Protein AF-A0A7S3UAL9-F1 (afdb_monomer)

Solvent-accessible surface area (backbone atoms only — not comparable to full-atom values): 19555 Å² total; per-residue (Å²): 138,84,82,69,81,64,59,60,59,51,55,51,52,51,52,53,51,51,55,52,51,52,54,50,51,54,52,52,48,53,50,51,52,52,51,48,53,56,51,54,68,68,59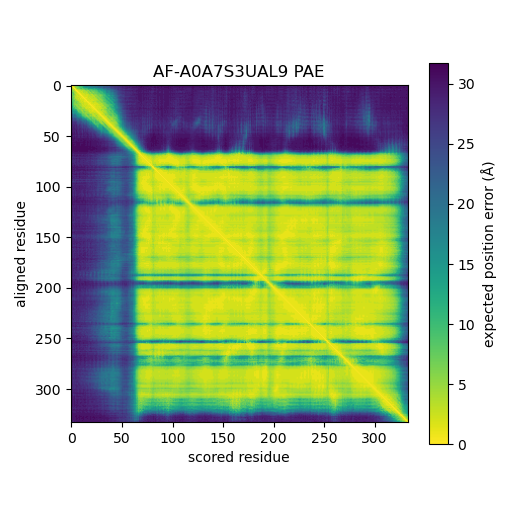,76,79,71,84,80,86,86,78,89,85,92,80,91,74,91,78,90,80,75,98,67,90,71,79,80,74,72,71,59,24,17,36,37,39,40,35,70,66,60,92,46,43,60,61,52,53,52,57,52,41,68,36,89,41,40,61,35,34,41,34,38,35,35,37,80,91,52,80,84,69,87,67,91,74,91,62,87,30,59,74,47,78,45,82,44,96,60,74,46,76,66,57,74,30,66,61,46,90,76,45,91,34,56,37,31,38,38,31,38,66,40,59,43,76,42,73,66,31,54,49,57,54,51,54,55,49,72,79,35,63,80,32,36,39,22,54,44,74,38,36,66,39,81,50,101,88,46,45,33,50,64,43,99,65,61,72,90,53,42,27,44,47,40,45,63,56,33,38,40,33,40,32,65,56,24,52,53,59,68,68,48,61,64,76,58,57,50,43,32,54,74,48,55,98,47,45,53,36,60,49,50,52,42,52,46,31,72,76,34,102,67,43,79,41,44,40,42,58,62,65,67,46,69,77,51,96,74,49,67,75,77,71,39,85,61,41,56,56,48,42,14,51,42,50,44,52,48,18,62,75,70,75,42,82,59,70,53,87,39,66,77,74,44,52,38,56,62,55,51,54,49,54,51,53,54,51,52,53,53,63,72,68,53,81,78,78,73,83,81,131

Nearest PDB structures (foldseek):
  7sck-assembly1_A  TM=8.545E-01  e=6.108E-19  Homo sapiens
  7sch-assembly1_A  TM=8.997E-01  e=6.222E-17  Homo sapiens
  7au2-assembly1_A  TM=8.802E-01  e=7.486E-17  Homo sapiens
  8og1-assembly1_A  TM=8.777E-01  e=1.019E-16  Homo sapiens
  8og4-assembly1_B  TM=8.616E-01  e=2.135E-16  Homo sapiens

InterPro domains:
  IPR004263 Exostosin-like [PTHR48261] (37-316)
  IPR015338 Glycosyl transferase 64 domain [PF09258] (83-303)
  IPR029044 Nucleotide-diphospho-sugar transferases [G3DSA:3.90.550.10] (72-314)
  IPR029044 Nucleotide-diphospho-sugar transferases [SSF53448] (85-300)

Secondary structure (DSSP, 8-state):
----TTHHHHHHHHHHHHHHHHHHHHHHHHHHHHHHHHHHHHHTT----------------------PPPPPEEEEEEES-STTHHHHHHHHHTSTTEEEEEEEE--SSSPPPP--S--SS-EEEEE-SS--GGGGGTTGGG-SSSEEEEEETTEE--HHHHHHHHHHHHH-TT-EEESSEE-EEEETTEEEET-S--TTT-BSEE-TTEEEEEHHHHHHHHTS-HHHHHHHHHT-S--HHHHHHHHHHHHSS--EEEEE-SS-EES-SS-HHHHSTTHHHHHHHHHHHHHHHTTS--PPPB---EEHHHHHHHHHHHHHHHHHTS---PPP-

Sequence (333 aa):
MGWNCREERVQERERFGAIHQERRGLAMESNRTRRLVVVTLFAIQVTFRAGADSNGESSKNGTSGTTWTTPSMSVVLLTIYDNSFARIVRHYAAMPFVTDILVVWNNLDKGPPFVNGSFRVPVTVVLETKNTLNNRYKHANMLQNDLAFLTDDDILLDFRTLQYASRFLATDPLAVVGFFPRQVAYEENGWKYGARGNLKEVFHMTTGRAHLLRARWMNAFTSLPSNLLDFIDKNKPTCEDITLHFLIANTTSSTLIFVKPCSPVVLRRRGMSKRTRHWWVRRSACLNRLSTAFGGMLLRNNTKKYFCADYLEEEHRTKQNRTLESPVLAPGN

pLDDT: mean 80.27, std 21.42, range [26.55, 98.62]

Radius of gyration: 26.28 Å; Cα contacts (8 Å, |Δi|>4): 461; chains: 1; bounding box: 54×61×124 Å

Structure (mmCIF, N/CA/C/O backbone):
data_AF-A0A7S3UAL9-F1
#
_entry.id   AF-A0A7S3UAL9-F1
#
loop_
_atom_site.group_PDB
_atom_site.id
_atom_site.type_symbol
_atom_site.label_atom_id
_atom_site.label_alt_id
_atom_site.label_comp_id
_atom_site.label_asym_id
_atom_site.label_entity_id
_atom_site.label_seq_id
_atom_site.pdbx_PDB_ins_code
_atom_site.Cartn_x
_atom_site.Cartn_y
_atom_site.Cartn_z
_atom_site.occupancy
_atom_site.B_iso_or_equiv
_atom_site.auth_seq_id
_atom_site.auth_comp_id
_atom_site.auth_asym_id
_atom_site.auth_atom_id
_atom_site.pdbx_PDB_model_num
ATOM 1 N N . MET A 1 1 ? 30.039 -1.276 -73.564 1.00 40.69 1 MET A N 1
ATOM 2 C CA . MET A 1 1 ? 28.873 -0.850 -72.759 1.00 40.69 1 MET A CA 1
ATOM 3 C C . MET A 1 1 ? 29.162 -1.201 -71.305 1.00 40.69 1 MET A C 1
ATOM 5 O O . MET A 1 1 ? 28.999 -2.350 -70.922 1.00 40.69 1 MET A O 1
ATOM 9 N N . GLY A 1 2 ? 29.735 -0.266 -70.543 1.00 40.59 2 GLY A N 1
ATOM 10 C CA . GLY A 1 2 ? 30.094 -0.480 -69.137 1.00 40.59 2 GLY A CA 1
ATOM 11 C C . GLY A 1 2 ? 28.937 -0.080 -68.227 1.00 40.59 2 GLY A C 1
ATOM 12 O O . GLY A 1 2 ? 28.486 1.058 -68.288 1.00 40.59 2 GLY A O 1
ATOM 13 N N . TRP A 1 3 ? 28.443 -1.022 -67.428 1.00 41.19 3 TRP A N 1
ATOM 14 C CA . TRP A 1 3 ? 27.354 -0.811 -66.476 1.00 41.19 3 TRP A CA 1
ATOM 15 C C . TRP A 1 3 ? 27.881 -0.112 -65.214 1.00 41.19 3 TRP A C 1
ATOM 17 O O . TRP A 1 3 ? 28.797 -0.605 -64.552 1.00 41.19 3 TRP A O 1
ATOM 27 N N . ASN A 1 4 ? 27.321 1.054 -64.882 1.00 48.69 4 ASN A N 1
ATOM 28 C CA . ASN A 1 4 ? 27.764 1.892 -63.768 1.00 48.69 4 ASN A CA 1
ATOM 29 C C . ASN A 1 4 ? 27.137 1.435 -62.436 1.00 48.69 4 ASN A C 1
ATOM 31 O O . ASN A 1 4 ? 26.163 1.995 -61.945 1.00 48.69 4 ASN A O 1
ATOM 35 N N . CYS A 1 5 ? 27.749 0.425 -61.813 1.00 49.34 5 CYS A N 1
ATOM 36 C CA . CYS A 1 5 ? 27.367 -0.209 -60.536 1.00 49.34 5 CYS A CA 1
ATOM 37 C C . CYS A 1 5 ? 27.400 0.732 -59.294 1.00 49.34 5 CYS A C 1
ATOM 39 O O . CYS A 1 5 ? 27.316 0.295 -58.137 1.00 49.34 5 CYS A O 1
ATOM 41 N N . ARG A 1 6 ? 27.620 2.038 -59.492 1.00 51.66 6 ARG A N 1
ATOM 42 C CA . ARG A 1 6 ? 27.711 3.049 -58.428 1.00 51.66 6 ARG A CA 1
ATOM 43 C C . ARG A 1 6 ? 26.420 3.850 -58.268 1.00 51.66 6 ARG A C 1
ATOM 45 O O . ARG A 1 6 ? 26.102 4.216 -57.143 1.00 51.66 6 ARG A O 1
ATOM 52 N N . GLU A 1 7 ? 25.673 4.069 -59.347 1.00 54.03 7 GLU A N 1
ATOM 53 C CA . GLU A 1 7 ? 24.437 4.864 -59.324 1.00 54.03 7 GLU A CA 1
ATOM 54 C C . GLU A 1 7 ? 23.255 4.074 -58.743 1.00 54.03 7 GLU A C 1
ATOM 56 O O . GLU A 1 7 ? 22.523 4.603 -57.906 1.00 54.03 7 GLU A O 1
ATOM 61 N N . GLU A 1 8 ? 23.148 2.774 -59.044 1.00 53.91 8 GLU A N 1
ATOM 62 C CA . GLU A 1 8 ? 22.108 1.901 -58.469 1.00 53.91 8 GLU A CA 1
ATOM 63 C C . GLU A 1 8 ? 22.210 1.800 -56.938 1.00 53.91 8 GLU A C 1
ATOM 65 O O . GLU A 1 8 ? 21.205 1.894 -56.236 1.00 53.91 8 GLU A O 1
ATOM 70 N N . ARG A 1 9 ? 23.430 1.712 -56.383 1.00 52.06 9 ARG A N 1
ATOM 71 C CA . ARG A 1 9 ? 23.642 1.630 -54.924 1.00 52.06 9 ARG A CA 1
ATOM 72 C C . ARG A 1 9 ? 23.288 2.915 -54.175 1.00 52.06 9 ARG A C 1
ATOM 74 O O . ARG A 1 9 ? 22.987 2.853 -52.982 1.00 52.06 9 ARG A O 1
ATOM 81 N N . VAL A 1 10 ? 23.342 4.070 -54.841 1.00 61.62 10 VAL A N 1
ATOM 82 C CA . VAL A 1 10 ? 22.932 5.352 -54.250 1.00 61.62 10 VAL A CA 1
ATOM 83 C C . VAL A 1 10 ? 21.407 5.450 -54.235 1.00 61.62 10 VAL A C 1
ATOM 85 O O . VAL A 1 10 ? 20.839 5.702 -53.172 1.00 61.62 10 VAL A O 1
ATOM 88 N N . GLN A 1 11 ? 20.743 5.125 -55.351 1.00 58.59 11 GLN A N 1
ATOM 89 C CA . GLN A 1 11 ? 19.277 5.086 -55.419 1.00 58.59 11 GLN A CA 1
ATOM 90 C C . GLN A 1 11 ? 18.668 4.081 -54.434 1.00 58.59 11 GLN A C 1
ATOM 92 O O . GLN A 1 11 ? 17.656 4.369 -53.793 1.00 58.59 11 GLN A O 1
ATOM 97 N N . GLU A 1 12 ? 19.291 2.916 -54.255 1.00 54.50 12 GLU A N 1
ATOM 98 C CA . GLU A 1 12 ? 18.799 1.902 -53.323 1.00 54.50 12 GLU A CA 1
ATOM 99 C C . GLU A 1 12 ? 18.913 2.374 -51.860 1.00 54.50 12 GLU A C 1
ATOM 101 O O . GLU A 1 12 ? 17.969 2.223 -51.081 1.00 54.50 12 GLU A O 1
ATOM 106 N N . ARG A 1 13 ? 20.014 3.050 -51.490 1.00 55.09 13 ARG A N 1
ATOM 107 C CA . ARG A 1 13 ? 20.193 3.644 -50.151 1.00 55.09 13 ARG A CA 1
ATOM 108 C C . ARG A 1 13 ? 19.169 4.732 -49.841 1.00 55.09 13 ARG A C 1
ATOM 110 O O . ARG A 1 13 ? 18.658 4.771 -48.721 1.00 55.09 13 ARG A O 1
ATOM 117 N N . GLU A 1 14 ? 18.863 5.592 -50.806 1.00 60.22 14 GLU A N 1
ATOM 118 C CA . GLU A 1 14 ? 17.848 6.638 -50.644 1.00 60.22 14 GLU A CA 1
ATOM 119 C C . GLU A 1 14 ? 16.446 6.037 -50.497 1.00 60.22 14 GLU A C 1
ATOM 121 O O . GLU A 1 14 ? 15.686 6.442 -49.613 1.00 60.22 14 GLU A O 1
ATOM 126 N N . ARG A 1 15 ? 16.137 4.982 -51.263 1.00 54.69 15 ARG A N 1
ATOM 127 C CA . ARG A 1 15 ? 14.868 4.248 -51.162 1.00 54.69 15 ARG A CA 1
ATOM 128 C C . ARG A 1 15 ? 14.698 3.565 -49.801 1.00 54.69 15 ARG A C 1
ATOM 130 O O . ARG A 1 15 ? 13.631 3.659 -49.196 1.00 54.69 15 ARG A O 1
ATOM 137 N N . PHE A 1 16 ? 15.751 2.936 -49.271 1.00 50.19 16 PHE A N 1
ATOM 138 C CA . PHE A 1 16 ? 15.737 2.354 -47.921 1.00 50.19 16 PHE A CA 1
ATOM 139 C C . PHE A 1 16 ? 15.629 3.420 -46.817 1.00 50.19 16 PHE A C 1
ATOM 141 O O . PHE A 1 16 ? 14.942 3.196 -45.815 1.00 50.19 16 PHE A O 1
ATOM 148 N N . GLY A 1 17 ? 16.255 4.588 -47.001 1.00 56.88 17 GLY A N 1
ATOM 149 C CA . GLY A 1 17 ? 16.126 5.734 -46.096 1.00 56.88 17 GLY A CA 1
ATOM 150 C C . GLY A 1 17 ? 14.691 6.262 -46.013 1.00 56.88 17 GLY A C 1
ATOM 151 O O . GLY A 1 17 ? 14.166 6.440 -44.909 1.00 56.88 17 GLY A O 1
ATOM 152 N N . ALA A 1 18 ? 14.029 6.415 -47.164 1.00 53.75 18 ALA A N 1
ATOM 153 C CA . ALA A 1 18 ? 12.642 6.870 -47.256 1.00 53.75 18 ALA A CA 1
ATOM 154 C C . ALA A 1 18 ? 11.659 5.896 -46.578 1.00 53.75 18 ALA A C 1
ATOM 156 O O . ALA A 1 18 ? 10.845 6.312 -45.753 1.00 53.75 18 ALA A O 1
ATOM 157 N N . ILE A 1 19 ? 11.806 4.584 -46.815 1.00 54.91 19 ILE A N 1
ATOM 158 C CA . ILE A 1 19 ? 10.977 3.544 -46.173 1.00 54.91 19 ILE A CA 1
ATOM 159 C C . ILE A 1 19 ? 11.154 3.557 -44.645 1.00 54.91 19 ILE A C 1
ATOM 161 O O . ILE A 1 19 ? 10.200 3.335 -43.891 1.00 54.91 19 ILE A O 1
ATOM 165 N N . HIS A 1 20 ? 12.367 3.826 -44.148 1.00 51.97 20 HIS A N 1
ATOM 166 C CA . HIS A 1 20 ? 12.610 3.889 -42.708 1.00 51.97 20 HIS A CA 1
ATOM 167 C C . HIS A 1 20 ? 11.980 5.137 -42.062 1.00 51.97 20 HIS A C 1
ATOM 169 O O . HIS A 1 20 ? 11.471 5.045 -40.936 1.00 51.97 20 HIS A O 1
ATOM 175 N N . GLN A 1 21 ? 11.978 6.284 -42.749 1.00 50.69 21 GLN A N 1
ATOM 176 C CA . GLN A 1 21 ? 11.293 7.497 -42.289 1.00 50.69 21 GLN A CA 1
ATOM 177 C C . GLN A 1 21 ? 9.770 7.332 -42.285 1.00 50.69 21 GLN A C 1
ATOM 179 O O . GLN A 1 21 ? 9.135 7.673 -41.287 1.00 50.69 21 GLN A O 1
ATOM 184 N N . GLU A 1 22 ? 9.195 6.725 -43.321 1.00 51.56 22 GLU A N 1
ATOM 185 C CA . GLU A 1 22 ? 7.755 6.463 -43.408 1.00 51.56 22 GLU A CA 1
ATOM 186 C C . GLU A 1 22 ? 7.287 5.501 -42.302 1.00 51.56 22 GLU A C 1
ATOM 188 O O . GLU A 1 22 ? 6.333 5.788 -41.576 1.00 51.56 22 GLU A O 1
ATOM 193 N N . ARG A 1 23 ? 8.040 4.420 -42.041 1.00 44.28 23 ARG A N 1
ATOM 194 C CA . ARG A 1 23 ? 7.773 3.514 -40.907 1.00 44.28 23 ARG A CA 1
ATOM 195 C C . ARG A 1 23 ? 7.886 4.202 -39.544 1.00 44.28 23 ARG A C 1
ATOM 197 O O . ARG A 1 23 ? 7.153 3.841 -38.624 1.00 44.28 23 ARG A O 1
ATOM 204 N N . ARG A 1 24 ? 8.784 5.185 -39.386 1.00 49.72 24 ARG A N 1
ATOM 205 C CA . ARG A 1 24 ? 8.877 5.998 -38.157 1.00 49.72 24 ARG A CA 1
ATOM 206 C C . ARG A 1 24 ? 7.685 6.946 -38.010 1.00 49.72 24 ARG A C 1
ATOM 208 O O . ARG A 1 24 ? 7.190 7.079 -36.893 1.00 49.72 24 ARG A O 1
ATOM 215 N N . GLY A 1 25 ? 7.206 7.540 -39.104 1.00 45.66 25 GLY A N 1
ATOM 216 C CA . GLY A 1 25 ? 5.984 8.351 -39.130 1.00 45.66 25 GLY A CA 1
ATOM 217 C C . GLY A 1 25 ? 4.756 7.542 -38.709 1.00 45.66 25 GLY A C 1
ATOM 218 O O . GLY A 1 25 ? 4.095 7.891 -37.733 1.00 45.66 25 GLY A O 1
ATOM 219 N N . LEU A 1 26 ? 4.544 6.380 -39.336 1.00 42.31 26 LEU A N 1
ATOM 220 C CA . LEU A 1 26 ? 3.437 5.468 -39.021 1.00 42.31 26 LEU A CA 1
ATOM 221 C C . LEU A 1 26 ? 3.494 4.935 -37.576 1.00 42.31 26 LEU A C 1
ATOM 223 O O . LEU A 1 26 ? 2.463 4.795 -36.917 1.00 42.31 26 LEU A O 1
ATOM 227 N N . ALA A 1 27 ? 4.692 4.676 -37.039 1.00 42.25 27 ALA A N 1
ATOM 228 C CA . ALA A 1 27 ? 4.866 4.264 -35.644 1.00 42.25 27 ALA A CA 1
ATOM 229 C C . ALA A 1 27 ? 4.566 5.397 -34.642 1.00 42.25 27 ALA A C 1
ATOM 231 O O . ALA A 1 27 ? 3.983 5.141 -33.583 1.00 42.25 27 ALA A O 1
ATOM 232 N N . MET A 1 28 ? 4.931 6.648 -34.957 1.00 44.91 28 MET A N 1
ATOM 233 C CA . MET A 1 28 ? 4.563 7.810 -34.138 1.00 44.91 28 MET A CA 1
ATOM 234 C C . MET A 1 28 ? 3.056 8.070 -34.171 1.00 44.91 28 MET A C 1
ATOM 236 O O . MET A 1 28 ? 2.468 8.339 -33.124 1.00 44.91 28 MET A O 1
ATOM 240 N N . GLU A 1 29 ? 2.425 7.933 -35.335 1.00 41.88 29 GLU A N 1
ATOM 241 C CA . GLU A 1 29 ? 0.988 8.136 -35.508 1.00 41.88 29 GLU A CA 1
ATOM 242 C C . GLU A 1 29 ? 0.179 7.041 -34.799 1.00 41.88 29 GLU A C 1
ATOM 244 O O . GLU A 1 29 ? -0.693 7.353 -33.993 1.00 41.88 29 GLU A O 1
ATOM 249 N N . SER A 1 30 ? 0.580 5.769 -34.919 1.00 41.28 30 SER A N 1
ATOM 250 C CA . SER A 1 30 ? 0.028 4.658 -34.128 1.00 41.28 30 SER A CA 1
ATOM 251 C C . SER A 1 30 ? 0.166 4.884 -32.614 1.00 41.28 30 SER A C 1
ATOM 253 O O . SER A 1 30 ? -0.747 4.565 -31.849 1.00 41.28 30 SER A O 1
ATOM 255 N N . ASN A 1 31 ? 1.287 5.443 -32.143 1.00 42.47 31 ASN A N 1
ATOM 256 C CA . ASN A 1 31 ? 1.464 5.780 -30.726 1.00 42.47 31 ASN A CA 1
ATOM 257 C C . ASN A 1 31 ? 0.594 6.967 -30.287 1.00 42.47 31 ASN A C 1
ATOM 259 O O . ASN A 1 31 ? 0.121 6.982 -29.149 1.00 42.47 31 ASN A O 1
ATOM 263 N N . ARG A 1 32 ? 0.341 7.938 -31.172 1.00 43.94 32 ARG A N 1
ATOM 264 C CA . ARG A 1 32 ? -0.560 9.071 -30.918 1.00 43.94 32 ARG A CA 1
ATOM 265 C C . ARG A 1 32 ? -2.017 8.611 -30.841 1.00 43.94 32 ARG A C 1
ATOM 267 O O . ARG A 1 32 ? -2.711 8.980 -29.897 1.00 43.94 32 ARG A O 1
ATOM 274 N N . THR A 1 33 ? -2.437 7.719 -31.736 1.00 39.06 33 THR A N 1
ATOM 275 C CA . THR A 1 33 ? -3.775 7.108 -31.732 1.00 39.06 33 THR A CA 1
ATOM 276 C C . THR A 1 33 ? -3.972 6.197 -30.517 1.00 39.06 33 THR A C 1
ATOM 278 O O . THR A 1 33 ? -5.007 6.268 -29.861 1.00 39.06 33 THR A O 1
ATOM 281 N N . ARG A 1 34 ? -2.953 5.419 -30.116 1.00 42.44 34 ARG A N 1
ATOM 282 C CA . ARG A 1 34 ? -2.986 4.629 -28.868 1.00 42.44 34 ARG A CA 1
ATOM 283 C C . ARG A 1 34 ? -3.053 5.501 -27.612 1.00 42.44 34 ARG A C 1
ATOM 285 O O . ARG A 1 34 ? -3.791 5.159 -26.694 1.00 42.44 34 ARG A O 1
ATOM 292 N N . ARG A 1 35 ? -2.330 6.630 -27.568 1.00 41.50 35 ARG A N 1
ATOM 293 C CA . ARG A 1 35 ? -2.447 7.616 -26.477 1.00 41.50 35 ARG A CA 1
ATOM 294 C C . ARG A 1 35 ? -3.854 8.201 -26.395 1.00 41.50 35 ARG A C 1
ATOM 296 O O . ARG A 1 35 ? -4.377 8.314 -25.293 1.00 41.50 35 ARG A O 1
ATOM 303 N N . LEU A 1 36 ? -4.466 8.525 -27.535 1.00 36.62 36 LEU A N 1
ATOM 304 C CA . LEU A 1 36 ? -5.823 9.067 -27.577 1.00 36.62 36 LEU A CA 1
ATOM 305 C C . LEU A 1 36 ? -6.838 8.045 -27.045 1.00 36.62 36 LEU A C 1
ATOM 307 O O . LEU A 1 36 ? -7.573 8.362 -26.122 1.00 36.62 36 LEU A O 1
ATOM 311 N N . VAL A 1 37 ? -6.793 6.794 -27.522 1.00 39.94 37 VAL A N 1
ATOM 312 C CA . VAL A 1 37 ? -7.713 5.720 -27.094 1.00 39.94 37 VAL A CA 1
ATOM 313 C C . VAL A 1 37 ? -7.583 5.393 -25.601 1.00 39.94 37 VAL A C 1
ATOM 315 O O . VAL A 1 37 ? -8.596 5.206 -24.930 1.00 39.94 37 VAL A O 1
ATOM 318 N N . VAL A 1 38 ? -6.363 5.365 -25.048 1.00 40.66 38 VAL A N 1
ATOM 319 C CA . VAL A 1 38 ? -6.158 5.144 -23.603 1.00 40.66 38 VAL A CA 1
ATOM 320 C C . VAL A 1 38 ? -6.705 6.317 -22.783 1.00 40.66 38 VAL A C 1
ATOM 322 O O . VAL A 1 38 ? -7.337 6.090 -21.758 1.00 40.66 38 VAL A O 1
ATOM 325 N N . VAL A 1 39 ? -6.540 7.562 -23.240 1.00 43.69 39 VAL A N 1
ATOM 326 C CA . VAL A 1 39 ? -7.108 8.734 -22.552 1.00 43.69 39 VAL A CA 1
ATOM 327 C C . VAL A 1 39 ? -8.641 8.736 -22.621 1.00 43.69 39 VAL A C 1
ATOM 329 O O . VAL A 1 39 ? -9.289 9.012 -21.613 1.00 43.69 39 VAL A O 1
ATOM 332 N N . THR A 1 40 ? -9.243 8.369 -23.757 1.00 37.84 40 THR A N 1
ATOM 333 C CA . THR A 1 40 ? -10.707 8.339 -23.909 1.00 37.84 40 THR A CA 1
ATOM 334 C C . THR A 1 40 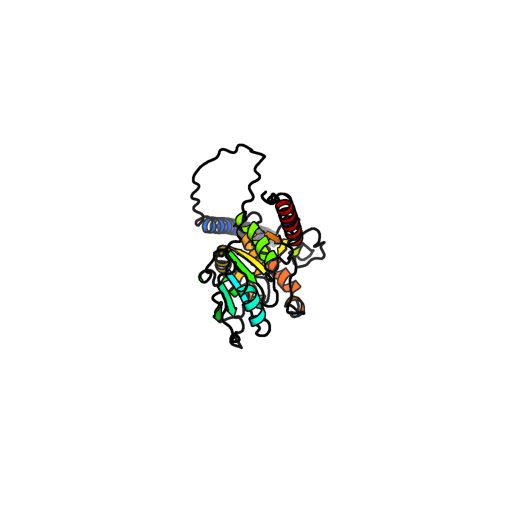? -11.360 7.221 -23.088 1.00 37.84 40 THR A C 1
ATOM 336 O O . THR A 1 40 ? -12.400 7.455 -22.481 1.00 37.84 40 THR A O 1
ATOM 339 N N . LEU A 1 41 ? -10.745 6.034 -22.993 1.00 36.53 41 LEU A N 1
ATOM 340 C CA . LEU A 1 41 ? -11.283 4.932 -22.180 1.00 36.53 41 LEU A CA 1
ATOM 341 C C . LEU A 1 41 ? -11.204 5.205 -20.668 1.00 36.53 41 LEU A C 1
ATOM 343 O O . LEU A 1 41 ? -12.069 4.744 -19.929 1.00 36.53 41 LEU A O 1
ATOM 347 N N . PHE A 1 42 ? -10.229 5.994 -20.203 1.00 40.41 42 PHE A N 1
ATOM 348 C CA . PHE A 1 42 ? -10.153 6.419 -18.798 1.00 40.41 42 PHE A CA 1
ATOM 349 C C . PHE A 1 42 ? -11.078 7.604 -18.464 1.00 40.41 42 PHE A C 1
ATOM 351 O O . PHE A 1 42 ? -11.467 7.762 -17.308 1.00 40.41 42 PHE A O 1
ATOM 358 N N . ALA A 1 43 ? -11.468 8.418 -19.450 1.00 38.31 43 ALA A N 1
ATOM 359 C CA . ALA A 1 43 ? -12.299 9.604 -19.227 1.00 38.31 43 ALA A CA 1
ATOM 360 C C . ALA A 1 43 ? -13.807 9.309 -19.058 1.00 38.31 43 ALA A C 1
ATOM 362 O O . ALA A 1 43 ? -14.534 10.162 -18.554 1.00 38.31 43 ALA A O 1
ATOM 363 N N . ILE A 1 44 ? -14.301 8.121 -19.433 1.00 36.59 44 ILE A N 1
ATOM 364 C CA . ILE A 1 44 ? -15.753 7.842 -19.506 1.00 36.59 44 ILE A CA 1
ATOM 365 C C . ILE A 1 44 ? -16.390 7.407 -18.163 1.00 36.59 44 ILE A C 1
ATOM 367 O O . ILE A 1 44 ? -17.609 7.311 -18.070 1.00 36.59 44 ILE A O 1
ATOM 371 N N . GLN A 1 45 ? -15.634 7.235 -17.070 1.00 35.12 45 GLN A N 1
ATOM 372 C CA . GLN A 1 45 ? -16.202 6.822 -15.766 1.00 35.12 45 GLN A CA 1
ATOM 373 C C . GLN A 1 45 ? -16.208 7.879 -14.652 1.00 35.12 45 GLN A C 1
ATOM 375 O O . GLN A 1 45 ? -16.451 7.544 -13.494 1.00 35.12 45 GLN A O 1
ATOM 380 N N . VAL A 1 46 ? -16.021 9.163 -14.967 1.00 40.62 46 VAL A N 1
ATOM 381 C CA . VAL A 1 46 ? -16.125 10.232 -13.958 1.00 40.62 46 VAL A CA 1
ATOM 382 C C . VAL A 1 46 ? -17.280 11.175 -14.286 1.00 40.62 46 VAL A C 1
ATOM 384 O O . VAL A 1 46 ? -17.092 12.280 -14.785 1.00 40.62 46 VAL A O 1
ATOM 387 N N . THR A 1 47 ? -18.508 10.754 -13.981 1.00 34.62 47 THR A N 1
ATOM 388 C CA . THR A 1 47 ? -19.646 11.678 -13.892 1.00 34.62 47 THR A CA 1
ATOM 389 C C . THR A 1 47 ? -19.592 12.419 -12.557 1.00 34.62 47 THR A C 1
ATOM 391 O O . THR A 1 47 ? -19.938 11.865 -11.513 1.00 34.62 47 THR A O 1
ATOM 394 N N . PHE A 1 48 ? -19.156 13.679 -12.589 1.00 35.94 48 PHE A N 1
ATOM 395 C CA . PHE A 1 48 ? -19.314 14.628 -11.487 1.00 35.94 48 PHE A CA 1
ATOM 396 C C . PHE A 1 48 ? -20.773 15.110 -11.418 1.00 35.94 48 PHE A C 1
ATOM 398 O O . PHE A 1 48 ? -21.271 15.715 -12.363 1.00 35.94 48 PHE A O 1
ATOM 405 N N . ARG A 1 49 ? -21.442 14.918 -10.274 1.00 31.86 49 ARG A N 1
ATOM 406 C CA . ARG A 1 49 ? -22.529 15.812 -9.840 1.00 31.86 49 ARG A CA 1
ATOM 407 C C . ARG A 1 49 ? -21.900 16.878 -8.948 1.00 31.86 49 ARG A C 1
ATOM 409 O O . ARG A 1 49 ? -21.716 16.660 -7.756 1.00 31.86 49 ARG A O 1
ATOM 416 N N . ALA A 1 50 ? -21.519 18.000 -9.551 1.00 31.61 50 ALA A N 1
ATOM 417 C CA . ALA A 1 50 ? -21.230 19.227 -8.822 1.00 31.61 50 ALA A CA 1
ATOM 418 C C . ALA A 1 50 ? -22.563 19.950 -8.589 1.00 31.61 50 ALA A C 1
ATOM 420 O O . ALA A 1 50 ? -23.233 20.336 -9.544 1.00 31.61 50 ALA A O 1
ATOM 421 N N . GLY A 1 51 ? -22.965 20.069 -7.328 1.00 27.84 51 GLY A N 1
ATOM 422 C CA . GLY A 1 51 ? -24.089 20.886 -6.894 1.00 27.84 51 GLY A CA 1
ATOM 423 C C . GLY A 1 51 ? -23.606 21.897 -5.861 1.00 27.84 51 GLY A C 1
ATOM 424 O O . GLY A 1 51 ? -23.155 21.489 -4.798 1.00 27.84 51 GLY A O 1
ATOM 425 N N . ALA A 1 52 ? -23.725 23.170 -6.244 1.00 30.20 52 ALA A N 1
ATOM 426 C CA . ALA A 1 52 ? -23.937 24.366 -5.427 1.00 30.20 52 ALA A CA 1
ATOM 427 C C . ALA A 1 52 ? -22.890 24.767 -4.363 1.00 30.20 52 ALA A C 1
ATOM 429 O O . ALA A 1 52 ? -22.799 24.209 -3.275 1.00 30.20 52 ALA A O 1
ATOM 430 N N . ASP A 1 53 ? -22.170 25.835 -4.720 1.00 27.83 53 ASP A N 1
ATOM 431 C CA . ASP A 1 53 ? -22.267 27.179 -4.120 1.00 27.83 53 ASP A CA 1
ATOM 432 C C . ASP A 1 53 ? -20.954 27.760 -3.590 1.00 27.83 53 ASP A C 1
ATOM 434 O O . ASP A 1 53 ? -20.446 27.465 -2.510 1.00 27.83 53 ASP A O 1
ATOM 438 N N . SER A 1 54 ? -20.419 28.653 -4.420 1.00 33.31 54 SER A N 1
ATOM 439 C CA . SER A 1 54 ? -19.352 29.589 -4.128 1.00 33.31 54 SER A CA 1
ATOM 440 C C . SER A 1 54 ? -19.914 30.804 -3.396 1.00 33.31 54 SER A C 1
ATOM 442 O O . SER A 1 54 ? -20.643 31.587 -3.994 1.00 33.31 54 SER A O 1
ATOM 444 N N . ASN A 1 55 ? -19.503 30.990 -2.145 1.00 28.59 55 ASN A N 1
ATOM 445 C CA . ASN A 1 55 ? -19.277 32.301 -1.538 1.00 28.59 55 ASN A CA 1
ATOM 446 C C . ASN A 1 55 ? -18.209 32.128 -0.454 1.00 28.59 55 ASN A C 1
ATOM 448 O O . ASN A 1 55 ? -18.482 31.750 0.682 1.00 28.59 55 ASN A O 1
ATOM 452 N N . GLY A 1 56 ? -16.953 32.310 -0.865 1.00 28.94 56 GLY A N 1
ATOM 453 C CA . GLY A 1 56 ? -15.796 32.287 0.017 1.00 28.94 56 GLY A CA 1
ATOM 454 C C . GLY A 1 56 ? -15.571 33.666 0.613 1.00 28.94 56 GLY A C 1
ATOM 455 O O . GLY A 1 56 ? -14.919 34.500 -0.007 1.00 28.94 56 GLY A O 1
ATOM 456 N N . GLU A 1 57 ? -16.068 33.872 1.828 1.00 26.55 57 GLU A N 1
ATOM 457 C CA . GLU A 1 57 ? -15.633 34.965 2.688 1.00 26.55 57 GLU A CA 1
ATOM 458 C C . GLU A 1 57 ? -14.742 34.392 3.795 1.00 26.55 57 GLU A C 1
ATOM 460 O O . GLU A 1 57 ? -15.105 33.480 4.541 1.00 26.55 57 GLU A O 1
ATOM 465 N N . SER A 1 58 ? -13.503 34.879 3.821 1.00 37.56 58 SER A N 1
ATOM 466 C CA . SER A 1 58 ? -12.441 34.451 4.724 1.00 37.56 58 SER A CA 1
ATOM 467 C C . SER A 1 58 ? -12.764 34.867 6.162 1.00 37.56 58 SER A C 1
ATOM 469 O O . SER A 1 58 ? -12.364 35.948 6.593 1.00 37.56 58 SER A O 1
ATOM 471 N N . SER A 1 59 ? -13.402 33.990 6.939 1.00 27.95 59 SER A N 1
ATOM 472 C CA . SER A 1 59 ? -13.488 34.154 8.393 1.00 27.95 59 SER A CA 1
ATOM 473 C C . SER A 1 59 ? -12.331 33.439 9.094 1.00 27.95 59 SER A C 1
ATOM 475 O O . SER A 1 59 ? -12.316 32.220 9.276 1.00 27.95 59 SER A O 1
ATOM 477 N N . LYS A 1 60 ? -11.333 34.235 9.490 1.00 41.56 60 LYS A N 1
ATOM 478 C CA . LYS A 1 60 ? -10.411 33.904 10.576 1.00 41.56 60 LYS A CA 1
ATOM 479 C C . LYS A 1 60 ? -11.160 34.099 11.895 1.00 41.56 60 LYS A C 1
ATOM 481 O O . LYS A 1 60 ? -11.422 35.238 12.260 1.00 41.56 60 LYS A O 1
ATOM 486 N N . ASN A 1 61 ? -11.460 32.989 12.566 1.00 38.69 61 ASN A N 1
ATOM 487 C CA . ASN A 1 61 ? -11.715 32.795 14.004 1.00 38.69 61 ASN A CA 1
ATOM 488 C C . ASN A 1 61 ? -12.879 31.824 14.197 1.00 38.69 61 ASN A C 1
ATOM 490 O O . ASN A 1 61 ? -14.032 32.134 13.921 1.00 38.69 61 ASN A O 1
ATOM 494 N N . GLY A 1 62 ? -12.555 30.642 14.710 1.00 29.47 62 GLY A N 1
ATOM 495 C CA . GLY A 1 62 ? -13.529 29.614 15.035 1.00 29.47 62 GLY A CA 1
ATOM 496 C C . GLY A 1 62 ? -12.884 28.531 15.880 1.00 29.47 62 GLY A C 1
ATOM 497 O O . GLY A 1 62 ? -12.517 27.471 15.382 1.00 29.47 62 GLY A O 1
ATOM 498 N N . THR A 1 63 ? -12.735 28.809 17.171 1.00 43.16 63 THR A N 1
ATOM 499 C CA . THR A 1 63 ? -12.677 27.799 18.225 1.00 43.16 63 THR A CA 1
ATOM 500 C C . THR A 1 63 ? -13.934 26.930 18.136 1.00 43.16 63 THR A C 1
ATOM 502 O O . THR A 1 63 ? -14.972 27.233 18.710 1.00 43.16 63 THR A O 1
ATOM 505 N N . SER A 1 64 ? -13.849 25.833 17.388 1.00 37.62 64 SER A N 1
ATOM 506 C CA . SER A 1 64 ? -14.815 24.739 17.433 1.00 37.62 64 SER A CA 1
ATOM 507 C C . SER A 1 64 ? -14.028 23.442 17.486 1.00 37.62 64 SER A C 1
ATOM 509 O O . SER A 1 64 ? -13.474 22.971 16.491 1.00 37.62 64 SER A O 1
ATOM 511 N N . GLY A 1 65 ? -13.921 22.890 18.694 1.00 41.81 65 GLY A N 1
ATOM 512 C CA . GLY A 1 65 ? -13.390 21.557 18.927 1.00 41.81 65 GLY A CA 1
ATOM 513 C C . GLY A 1 65 ? -14.336 20.510 18.352 1.00 41.81 65 GLY A C 1
ATOM 514 O O . GLY A 1 65 ? -15.025 19.830 19.102 1.00 41.81 65 GLY A O 1
ATOM 515 N N . THR A 1 66 ? -14.360 20.364 17.030 1.00 44.88 66 THR A N 1
ATOM 516 C CA . THR A 1 66 ? -14.970 19.208 16.381 1.00 44.88 66 THR A CA 1
ATOM 517 C C . THR A 1 66 ? -14.107 17.994 16.700 1.00 44.88 66 THR A C 1
ATOM 519 O O . THR A 1 66 ? -12.954 17.880 16.282 1.00 44.88 66 THR A O 1
ATOM 522 N N . THR A 1 67 ? -14.634 17.089 17.520 1.00 61.16 67 THR A N 1
ATOM 523 C CA . THR A 1 67 ? -13.987 15.814 17.827 1.00 61.16 67 THR A CA 1
ATOM 524 C C . THR A 1 67 ? -13.930 15.007 16.533 1.00 61.16 67 THR A C 1
ATOM 526 O O . THR A 1 67 ? -14.922 14.412 16.114 1.00 61.16 67 THR A O 1
ATOM 529 N N . TRP A 1 68 ? -12.789 15.042 15.840 1.00 72.00 68 TRP A N 1
ATOM 530 C CA . TRP A 1 68 ? -12.613 14.277 14.612 1.00 72.00 68 TRP A CA 1
ATOM 531 C C . TRP A 1 68 ? -12.848 12.789 14.911 1.00 72.00 68 TRP A C 1
ATOM 533 O O . TRP A 1 68 ? -12.189 12.203 15.772 1.00 72.00 68 TRP A O 1
ATOM 543 N N . THR A 1 69 ? -13.817 12.194 14.216 1.00 86.06 69 THR A N 1
ATOM 544 C CA . THR A 1 69 ? -14.159 10.777 14.366 1.00 86.06 69 THR A CA 1
ATOM 545 C C . THR A 1 69 ? -13.343 9.965 13.376 1.00 86.06 69 THR A C 1
ATOM 547 O O . THR A 1 69 ? -13.286 10.281 12.188 1.00 86.06 69 THR A O 1
ATOM 550 N N . THR A 1 70 ? -12.694 8.912 13.867 1.00 91.56 70 THR A N 1
ATOM 551 C CA . THR A 1 70 ? -11.900 8.028 13.015 1.00 91.56 70 THR A CA 1
ATOM 552 C C . THR A 1 70 ? -12.818 7.230 12.095 1.00 91.56 70 THR A C 1
ATOM 554 O O . THR A 1 70 ? -13.703 6.544 12.607 1.00 91.56 70 THR A O 1
ATOM 557 N N . PRO A 1 71 ? -12.638 7.302 10.764 1.00 94.69 71 PRO A N 1
ATOM 558 C CA . PRO A 1 71 ? -13.448 6.528 9.841 1.00 94.69 71 PRO A CA 1
ATOM 559 C C . PRO A 1 71 ? -13.211 5.032 10.043 1.00 94.69 71 PRO A C 1
ATOM 561 O O . PRO A 1 71 ? -12.081 4.592 10.277 1.00 94.69 71 PRO A O 1
ATOM 564 N N . SER A 1 72 ? -14.287 4.263 9.902 1.00 97.12 72 SER A N 1
ATOM 565 C CA . SER A 1 72 ? -14.226 2.808 9.853 1.00 97.12 72 SER A CA 1
ATOM 566 C C . SER A 1 72 ? -13.380 2.330 8.671 1.00 97.12 72 SER A C 1
ATOM 568 O O . SER A 1 72 ? -13.385 2.950 7.603 1.00 97.12 72 SER A O 1
ATOM 570 N N . MET A 1 73 ? -12.643 1.235 8.854 1.00 97.75 73 MET A N 1
ATOM 571 C CA . MET A 1 73 ? -11.802 0.647 7.813 1.00 97.75 73 MET A CA 1
ATOM 572 C C . MET A 1 73 ? -11.821 -0.880 7.822 1.00 97.75 73 MET A C 1
ATOM 574 O O . MET A 1 73 ? -11.981 -1.520 8.863 1.00 97.75 73 MET A O 1
ATOM 578 N N . SER A 1 74 ? -11.578 -1.443 6.645 1.00 98.62 74 SER A N 1
ATOM 579 C CA . SER A 1 74 ? -11.334 -2.868 6.439 1.00 98.62 74 SER A CA 1
ATOM 580 C C . SER A 1 74 ? -9.830 -3.123 6.378 1.00 98.62 74 SER A C 1
ATOM 582 O O . SER A 1 74 ? -9.085 -2.336 5.789 1.00 98.62 74 SER A O 1
ATOM 584 N N . VAL A 1 75 ? -9.353 -4.217 6.969 1.00 98.56 75 VAL A N 1
ATOM 585 C CA . VAL A 1 75 ? -7.936 -4.605 6.888 1.00 98.56 75 VAL A CA 1
ATOM 586 C C . VAL A 1 75 ? -7.760 -5.715 5.866 1.00 98.56 75 VAL A C 1
ATOM 588 O O . VAL A 1 75 ? -8.437 -6.730 5.938 1.00 98.56 75 VAL A O 1
ATOM 591 N N . VAL A 1 76 ? -6.806 -5.556 4.953 1.00 98.44 76 VAL A N 1
ATOM 592 C CA . VAL A 1 76 ? -6.432 -6.575 3.970 1.00 98.44 76 VAL A CA 1
ATOM 593 C C . VAL A 1 76 ? -5.040 -7.102 4.300 1.00 98.44 76 VAL A C 1
ATOM 595 O O . VAL A 1 76 ? -4.034 -6.404 4.143 1.00 98.44 76 VAL A O 1
ATOM 598 N N . LEU A 1 77 ? -4.981 -8.351 4.752 1.00 96.88 77 LEU A N 1
ATOM 599 C CA . LEU A 1 77 ? -3.750 -9.038 5.127 1.00 96.88 77 LEU A CA 1
ATOM 600 C C . LEU A 1 77 ? -3.365 -10.047 4.046 1.00 96.88 77 LEU A C 1
ATOM 602 O O . LEU A 1 77 ? -3.981 -11.103 3.937 1.00 96.88 77 LEU A O 1
ATOM 606 N N . LEU A 1 78 ? -2.314 -9.753 3.281 1.00 94.94 78 LEU A N 1
ATOM 607 C CA . LEU A 1 78 ? -1.694 -10.741 2.396 1.00 94.94 78 LEU A CA 1
ATOM 608 C C . LEU A 1 78 ? -0.671 -11.549 3.193 1.00 94.94 78 LEU A C 1
ATOM 610 O O . LEU A 1 78 ? 0.264 -10.972 3.750 1.00 94.94 78 LEU A O 1
ATOM 614 N N . THR A 1 79 ? -0.802 -12.873 3.215 1.00 91.75 79 THR A N 1
ATOM 615 C CA . THR A 1 79 ? 0.134 -13.727 3.954 1.00 91.75 79 THR A CA 1
ATOM 616 C C . THR A 1 79 ? 0.450 -15.030 3.231 1.00 91.75 79 THR A C 1
ATOM 618 O O . THR A 1 79 ? -0.367 -15.568 2.484 1.00 91.75 79 THR A O 1
ATOM 621 N N . ILE A 1 80 ? 1.665 -15.534 3.461 1.00 87.50 80 ILE A N 1
ATOM 622 C CA . ILE A 1 80 ? 2.094 -16.885 3.067 1.00 87.50 80 ILE A CA 1
ATOM 623 C C . ILE A 1 80 ? 2.552 -17.724 4.273 1.00 87.50 80 ILE A C 1
ATOM 625 O O . ILE A 1 80 ? 3.020 -18.849 4.089 1.00 87.50 80 ILE A O 1
ATOM 629 N N . TYR A 1 81 ? 2.476 -17.183 5.495 1.00 77.44 81 TYR A N 1
ATOM 630 C CA . TYR A 1 81 ? 3.067 -17.768 6.700 1.00 77.44 81 TYR A CA 1
ATOM 631 C C . TYR A 1 81 ? 2.049 -17.906 7.836 1.00 77.44 81 TYR A C 1
ATOM 633 O O . TYR A 1 81 ? 1.148 -17.094 8.004 1.00 77.44 81 TYR A O 1
ATOM 641 N N . ASP A 1 82 ? 2.257 -18.912 8.679 1.00 69.00 82 ASP A N 1
ATOM 642 C CA . ASP A 1 82 ? 1.417 -19.229 9.837 1.00 69.00 82 ASP A CA 1
ATOM 643 C C . ASP A 1 82 ? 1.825 -18.463 11.112 1.00 69.00 82 ASP A C 1
ATOM 645 O O . ASP A 1 82 ? 0.980 -17.932 11.830 1.00 69.00 82 ASP A O 1
ATOM 649 N N . ASN A 1 83 ? 3.125 -18.344 11.386 1.00 78.56 83 ASN A N 1
ATOM 650 C CA . ASN A 1 83 ? 3.638 -18.022 12.722 1.00 78.56 83 ASN A CA 1
ATOM 651 C C . ASN A 1 83 ? 3.266 -16.628 13.251 1.00 78.56 83 ASN A C 1
ATOM 653 O O . ASN A 1 83 ? 3.175 -16.427 14.460 1.00 78.56 83 ASN A O 1
ATOM 657 N N . SER A 1 84 ? 3.082 -15.640 12.370 1.00 83.38 84 SER A N 1
ATOM 658 C CA . SER A 1 84 ? 2.689 -14.274 12.766 1.00 83.38 84 SER A CA 1
ATOM 659 C C . SER A 1 84 ? 1.196 -14.003 12.578 1.00 83.38 84 SER A C 1
ATOM 661 O O . SER A 1 84 ? 0.700 -12.986 13.061 1.00 83.38 84 SER A O 1
ATOM 663 N N . PHE A 1 85 ? 0.471 -14.923 11.936 1.00 86.44 85 PHE A N 1
ATOM 664 C CA . PHE A 1 85 ? -0.905 -14.725 11.497 1.00 86.44 85 PHE A CA 1
ATOM 665 C C . PHE A 1 85 ? -1.838 -14.352 12.650 1.00 86.44 85 PHE A C 1
ATOM 667 O O . PHE A 1 85 ? -2.424 -13.271 12.663 1.00 86.44 85 PHE A O 1
ATOM 674 N N . ALA A 1 86 ? -1.902 -15.201 13.679 1.00 89.19 86 ALA A N 1
ATOM 675 C CA . ALA A 1 86 ? -2.805 -15.000 14.807 1.00 89.19 86 ALA A CA 1
ATOM 676 C C . ALA A 1 86 ? -2.507 -13.703 15.579 1.00 89.19 86 ALA A C 1
ATOM 678 O O . ALA A 1 86 ? -3.421 -13.041 16.066 1.00 89.19 86 ALA A O 1
ATOM 679 N N . ARG A 1 87 ? -1.228 -13.314 15.680 1.00 91.50 87 ARG A N 1
ATOM 680 C CA . ARG A 1 87 ? -0.820 -12.067 16.343 1.00 91.50 87 ARG A CA 1
ATOM 681 C C . ARG A 1 87 ? -1.284 -10.840 15.560 1.00 91.50 87 ARG A C 1
ATOM 683 O O . ARG A 1 87 ? -1.763 -9.891 16.170 1.00 91.50 87 ARG A O 1
ATOM 690 N N . ILE A 1 88 ? -1.157 -10.867 14.236 1.00 93.25 88 ILE A N 1
ATOM 691 C CA . ILE A 1 88 ? -1.563 -9.761 13.363 1.00 93.25 88 ILE A CA 1
ATOM 692 C C . ILE A 1 88 ? -3.079 -9.603 13.345 1.00 93.25 88 ILE A C 1
ATOM 694 O O . ILE A 1 88 ? -3.576 -8.497 13.551 1.00 93.25 88 ILE A O 1
ATOM 698 N N . VAL A 1 89 ? -3.810 -10.705 13.159 1.00 93.94 89 VAL A N 1
ATOM 699 C CA . VAL A 1 89 ? -5.277 -10.685 13.149 1.00 93.94 89 VAL A CA 1
ATOM 700 C C . VAL A 1 89 ? -5.805 -10.151 14.481 1.00 93.94 89 VAL A C 1
ATOM 702 O O . VAL A 1 89 ? -6.604 -9.222 14.476 1.00 93.94 89 VAL A O 1
ATOM 705 N N . ARG A 1 90 ? -5.305 -10.644 15.626 1.00 94.12 90 ARG A N 1
ATOM 706 C CA . ARG A 1 90 ? -5.712 -10.138 16.953 1.00 94.12 90 ARG A CA 1
ATOM 707 C C . ARG A 1 90 ? -5.405 -8.655 17.142 1.00 94.12 90 ARG A C 1
ATOM 709 O O . ARG A 1 90 ? -6.239 -7.934 17.678 1.00 94.12 90 ARG A O 1
ATOM 716 N N . HIS A 1 91 ? -4.230 -8.205 16.701 1.00 95.62 91 HIS A N 1
ATOM 717 C CA . HIS A 1 91 ? -3.812 -6.807 16.822 1.00 95.62 91 HIS A CA 1
ATOM 718 C C . HIS A 1 91 ? -4.771 -5.859 16.100 1.00 95.62 91 HIS A C 1
ATOM 720 O O . HIS A 1 91 ? -5.223 -4.881 16.691 1.00 95.62 91 HIS A O 1
ATOM 726 N N . TYR A 1 92 ? -5.115 -6.158 14.846 1.00 97.06 92 TYR A N 1
ATOM 727 C CA . TYR A 1 92 ? -6.017 -5.302 14.075 1.00 97.06 92 TYR A CA 1
ATOM 728 C C . TYR A 1 92 ? -7.492 -5.493 14.459 1.00 97.06 92 TYR A C 1
ATOM 730 O O . TYR A 1 92 ? -8.228 -4.512 14.504 1.00 97.06 92 TYR A O 1
ATOM 738 N N . ALA A 1 93 ? -7.917 -6.705 14.832 1.00 95.94 93 ALA A N 1
ATOM 739 C CA . ALA A 1 93 ? -9.294 -6.981 15.257 1.00 95.94 93 ALA A CA 1
ATOM 740 C C . ALA A 1 93 ? -9.681 -6.252 16.555 1.00 95.94 93 ALA A C 1
ATOM 742 O O . ALA A 1 93 ? -10.858 -5.975 16.791 1.00 95.94 93 ALA A O 1
ATOM 743 N N . ALA A 1 94 ? -8.693 -5.940 17.398 1.00 95.69 94 ALA A N 1
ATOM 744 C CA . ALA A 1 94 ? -8.884 -5.194 18.636 1.00 95.69 94 ALA A CA 1
ATOM 745 C C . ALA A 1 94 ? -9.064 -3.678 18.420 1.00 95.69 94 ALA A C 1
ATOM 747 O O . ALA A 1 94 ? -9.447 -2.975 19.355 1.00 95.69 94 ALA A O 1
ATOM 748 N N . MET A 1 95 ? -8.791 -3.147 17.222 1.00 96.62 95 MET A N 1
ATOM 749 C CA . MET A 1 95 ? -8.918 -1.711 16.967 1.00 96.62 95 MET A CA 1
ATOM 750 C C . MET A 1 95 ? -10.389 -1.313 16.784 1.00 96.62 95 MET A C 1
ATOM 752 O O . MET A 1 95 ? -11.077 -1.919 15.963 1.00 96.62 95 MET A O 1
ATOM 756 N N . PRO A 1 96 ? -10.883 -0.266 17.473 1.00 95.50 96 PRO A N 1
ATOM 757 C CA . PRO A 1 96 ? -12.306 0.072 17.490 1.00 95.50 96 PRO A CA 1
ATOM 758 C C . PRO A 1 96 ? -12.856 0.543 16.133 1.00 95.50 96 PRO A C 1
ATOM 760 O O . PRO A 1 96 ? -14.042 0.347 15.874 1.00 95.50 96 PRO A O 1
ATOM 763 N N . PHE A 1 97 ? -12.010 1.095 15.257 1.00 96.00 97 PHE A N 1
ATOM 764 C CA . PHE A 1 97 ? -12.386 1.542 13.907 1.00 96.00 97 PHE A CA 1
ATOM 765 C C . PHE A 1 97 ? -12.173 0.482 12.81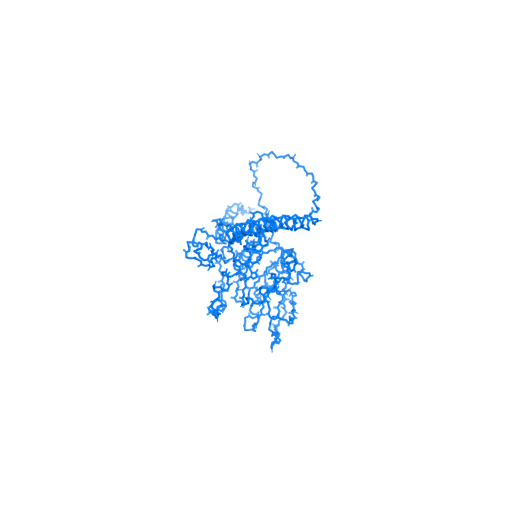3 1.00 96.00 97 PHE A C 1
ATOM 767 O O . PHE A 1 97 ? -12.505 0.725 11.659 1.00 96.00 97 PHE A O 1
ATOM 774 N N . VAL A 1 98 ? -11.602 -0.683 13.127 1.00 98.06 98 VAL A N 1
ATOM 775 C CA . VAL A 1 98 ? -11.550 -1.793 12.164 1.00 98.06 98 VAL A CA 1
ATOM 776 C C . VAL A 1 98 ? -12.880 -2.526 12.245 1.00 98.06 98 VAL A C 1
ATOM 778 O O . VAL A 1 98 ? -13.273 -2.877 13.354 1.00 98.06 98 VAL A O 1
ATOM 781 N N . THR A 1 99 ? -13.580 -2.753 11.132 1.00 97.81 99 THR A N 1
ATOM 782 C CA . THR A 1 99 ? -14.872 -3.476 11.156 1.00 97.81 99 THR A CA 1
ATOM 783 C C . THR A 1 99 ? -14.795 -4.871 10.564 1.00 97.81 99 THR A C 1
ATOM 785 O O . THR A 1 99 ? -15.628 -5.700 10.901 1.00 97.81 99 THR A O 1
ATOM 788 N N . ASP A 1 100 ? -13.793 -5.156 9.735 1.00 97.94 100 ASP A N 1
ATOM 789 C CA . ASP A 1 100 ? -13.552 -6.476 9.162 1.00 97.94 100 ASP A CA 1
ATOM 790 C C . ASP A 1 100 ? -12.078 -6.663 8.795 1.00 97.94 100 ASP A C 1
ATOM 792 O O . ASP A 1 100 ? -11.328 -5.703 8.573 1.00 97.94 100 ASP A O 1
ATOM 796 N N . ILE A 1 101 ? -11.663 -7.927 8.749 1.00 97.81 101 ILE A N 1
ATOM 797 C CA . ILE A 1 101 ? -10.348 -8.334 8.268 1.00 97.81 101 ILE A CA 1
ATOM 798 C C . ILE A 1 101 ? -10.537 -9.340 7.142 1.00 97.81 101 ILE A C 1
ATOM 800 O O . ILE A 1 101 ? -11.078 -10.427 7.343 1.00 97.81 101 ILE A O 1
ATOM 804 N N . LEU A 1 102 ? -10.011 -9.003 5.973 1.00 97.69 102 LEU A N 1
ATOM 805 C CA . LEU A 1 102 ? -9.873 -9.896 4.844 1.00 97.69 102 LEU A CA 1
ATOM 806 C C . LEU A 1 102 ? -8.445 -10.437 4.781 1.00 97.69 102 LEU A C 1
ATOM 808 O O . LEU A 1 102 ? -7.478 -9.710 4.551 1.00 97.69 102 LEU A O 1
ATOM 812 N N . VAL A 1 103 ? -8.310 -11.741 4.950 1.00 96.62 103 VAL A N 1
ATOM 813 C CA . VAL A 1 103 ? -7.050 -12.460 4.810 1.00 96.62 103 VAL A CA 1
ATOM 814 C C . VAL A 1 103 ? -6.967 -13.027 3.403 1.00 96.62 103 VAL A C 1
ATOM 816 O O . VAL A 1 103 ? -7.741 -13.902 3.026 1.00 96.62 103 VAL A O 1
ATOM 819 N N . VAL A 1 104 ? -5.981 -12.565 2.646 1.00 96.94 104 VAL A N 1
ATOM 820 C CA . VAL A 1 104 ? -5.622 -13.112 1.340 1.00 96.94 104 VAL A CA 1
ATOM 821 C C . VAL A 1 104 ? -4.525 -14.151 1.550 1.00 96.94 104 VAL A C 1
ATOM 823 O O . VAL A 1 104 ? -3.358 -13.820 1.790 1.00 96.94 104 VAL A O 1
ATOM 826 N N . TRP A 1 105 ? -4.922 -15.421 1.516 1.00 95.75 105 TRP A N 1
ATOM 827 C CA . TRP A 1 105 ? -4.059 -16.555 1.812 1.00 95.75 105 TRP A CA 1
ATOM 828 C C . TRP A 1 105 ? -3.339 -17.034 0.547 1.00 95.75 105 TRP A C 1
ATOM 830 O O . TRP A 1 105 ? -3.920 -17.698 -0.310 1.00 95.75 105 TRP A O 1
ATOM 840 N N . ASN A 1 106 ? -2.052 -16.699 0.440 1.00 94.94 106 ASN A N 1
ATOM 841 C CA . ASN A 1 106 ? -1.213 -16.975 -0.730 1.00 94.94 106 ASN A CA 1
ATOM 842 C C . ASN A 1 106 ? -0.367 -18.257 -0.603 1.00 94.94 106 ASN A C 1
ATOM 844 O O . ASN A 1 106 ? 0.438 -18.545 -1.495 1.00 94.94 106 ASN A O 1
ATOM 848 N N . ASN A 1 107 ? -0.474 -18.997 0.503 1.00 93.19 107 ASN A N 1
ATOM 849 C CA . ASN A 1 107 ? 0.236 -20.263 0.661 1.00 93.19 107 ASN A CA 1
ATOM 850 C C . ASN A 1 107 ? -0.579 -21.395 0.023 1.00 93.19 107 ASN A C 1
ATOM 852 O O . ASN A 1 107 ? -1.648 -21.737 0.516 1.00 93.19 107 ASN A O 1
ATOM 856 N N . LEU A 1 108 ? -0.067 -21.954 -1.076 1.00 93.88 108 LEU A N 1
ATOM 857 C CA . LEU A 1 108 ? -0.730 -23.039 -1.809 1.00 93.88 108 LEU A CA 1
ATOM 858 C C . LEU A 1 108 ? -0.461 -24.415 -1.187 1.00 93.88 108 LEU A C 1
ATOM 860 O O . LEU A 1 108 ? -1.226 -25.346 -1.406 1.00 93.88 108 LEU A O 1
ATOM 864 N N . ASP A 1 109 ? 0.619 -24.532 -0.414 1.00 92.19 109 ASP A N 1
ATOM 865 C CA . ASP A 1 109 ? 1.099 -25.801 0.136 1.00 92.19 109 ASP A CA 1
ATOM 866 C C . ASP A 1 109 ? 0.478 -26.108 1.507 1.00 92.19 109 ASP A C 1
ATOM 868 O O . ASP A 1 109 ? 0.517 -27.242 1.982 1.00 92.19 109 ASP A O 1
ATOM 872 N N . LYS A 1 110 ? -0.057 -25.086 2.187 1.00 89.69 110 LYS A N 1
ATOM 873 C CA . LYS A 1 110 ? -0.633 -25.189 3.532 1.00 89.69 110 LYS A CA 1
ATOM 874 C C . LYS A 1 110 ? -1.898 -24.357 3.641 1.00 89.69 110 LYS A C 1
ATOM 876 O O . LYS A 1 110 ? -1.914 -23.219 3.186 1.00 89.69 110 LYS A O 1
ATOM 881 N N . GLY A 1 111 ? -2.916 -24.890 4.313 1.00 89.38 111 GLY A N 1
ATOM 882 C CA . GLY A 1 111 ? -4.114 -24.130 4.672 1.00 89.38 111 GLY A CA 1
ATOM 883 C C . GLY A 1 111 ? -3.841 -23.052 5.735 1.00 89.38 111 GLY A C 1
ATOM 884 O O . GLY A 1 111 ? -2.828 -23.129 6.441 1.00 89.38 111 GLY A O 1
ATOM 885 N N . PRO A 1 112 ? -4.734 -22.054 5.864 1.00 88.38 112 PRO A N 1
ATOM 886 C CA . PRO A 1 112 ? -4.645 -21.037 6.905 1.00 88.38 112 PRO A CA 1
ATOM 887 C C . PRO A 1 112 ? -4.700 -21.686 8.291 1.00 88.38 112 PRO A C 1
ATOM 889 O O . PRO A 1 112 ? -5.512 -22.590 8.509 1.00 88.38 112 PRO A O 1
ATOM 892 N N . PRO A 1 113 ? -3.866 -21.251 9.250 1.00 83.75 113 PRO A N 1
ATOM 893 C CA . PRO A 1 113 ? -3.927 -21.787 10.597 1.00 83.75 113 PRO A CA 1
ATOM 894 C C . PRO A 1 113 ? -5.248 -21.378 11.251 1.00 83.75 113 PRO A C 1
ATOM 896 O O . PRO A 1 113 ? -5.722 -20.249 11.093 1.00 83.75 113 PRO A O 1
ATOM 899 N N . PHE A 1 114 ? -5.819 -22.287 12.035 1.00 79.69 114 PHE A N 1
ATOM 900 C CA . PHE A 1 114 ? -6.967 -21.966 12.870 1.00 79.69 114 PHE A CA 1
ATOM 901 C C . PHE A 1 114 ? -6.570 -20.901 13.894 1.00 79.69 114 PHE A C 1
ATOM 903 O O . PHE A 1 114 ? -5.605 -21.079 14.644 1.00 79.69 114 PHE A O 1
ATOM 910 N N . VAL A 1 115 ? -7.313 -19.795 13.952 1.00 74.38 115 VAL A N 1
ATOM 911 C CA . VAL A 1 115 ? -7.122 -18.807 15.014 1.00 74.38 115 VAL A CA 1
ATOM 912 C C . VAL A 1 115 ? -8.219 -18.989 16.036 1.00 74.38 115 VAL A C 1
ATOM 914 O O . VAL A 1 115 ? -9.357 -18.596 15.818 1.00 74.38 115 VAL A O 1
ATOM 917 N N . ASN A 1 116 ? -7.847 -19.588 17.163 1.00 70.38 116 ASN A N 1
ATOM 918 C CA . ASN A 1 116 ? -8.747 -19.727 18.293 1.00 70.38 116 ASN A CA 1
ATOM 919 C C . ASN A 1 116 ? -9.097 -18.344 18.877 1.00 70.38 116 ASN A C 1
ATOM 921 O O . ASN A 1 116 ? -8.194 -17.520 19.107 1.00 70.38 116 ASN A O 1
ATOM 925 N N . GLY A 1 117 ? -10.388 -18.128 19.138 1.00 67.81 117 GLY A N 1
ATOM 926 C CA . GLY A 1 117 ? -10.943 -16.950 19.800 1.00 67.81 117 GLY A CA 1
ATOM 927 C C . GLY A 1 117 ? -12.087 -16.289 19.030 1.00 67.81 117 GLY A C 1
ATOM 928 O O . GLY A 1 117 ? -12.122 -16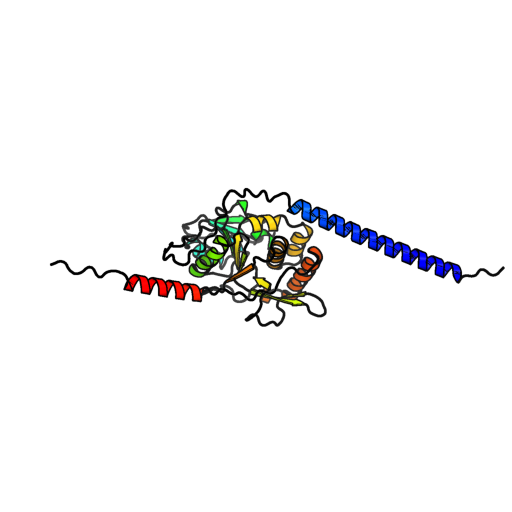.297 17.802 1.00 67.81 117 GLY A O 1
ATOM 929 N N . SER A 1 118 ? -13.002 -15.669 19.773 1.00 78.69 118 SER A N 1
ATOM 930 C CA . SER A 1 118 ? -14.011 -14.773 19.210 1.00 78.69 118 SER A CA 1
ATOM 931 C C . SER A 1 118 ? -13.373 -13.413 18.936 1.00 78.69 118 SER A C 1
ATOM 933 O O . SER A 1 118 ? -12.897 -12.741 19.853 1.00 78.69 118 SER A O 1
ATOM 935 N N . PHE A 1 119 ? -13.340 -13.002 17.672 1.00 88.62 119 PHE A N 1
ATOM 936 C CA . PHE A 1 119 ? -12.932 -11.653 17.295 1.00 88.62 119 PHE A CA 1
ATOM 937 C C . PHE A 1 119 ? -14.113 -10.692 17.408 1.00 88.62 119 PHE A C 1
ATOM 939 O O . PHE A 1 119 ? -15.250 -11.061 17.126 1.00 88.62 119 PHE A O 1
ATOM 946 N N . ARG A 1 120 ? -13.834 -9.431 17.758 1.00 90.62 120 ARG A N 1
ATOM 947 C CA . ARG A 1 120 ? -14.828 -8.342 17.717 1.00 90.62 120 ARG A CA 1
ATOM 948 C C . ARG A 1 120 ? -15.365 -8.100 16.300 1.00 90.62 120 ARG A C 1
ATOM 950 O O . ARG A 1 120 ? -16.445 -7.548 16.137 1.00 90.62 120 ARG A O 1
ATOM 957 N N . VAL A 1 121 ? -14.577 -8.472 15.294 1.00 95.25 121 VAL A N 1
ATOM 958 C CA . VAL A 1 121 ? -14.836 -8.223 13.877 1.00 95.25 121 VAL A CA 1
ATOM 959 C C . VAL A 1 121 ? -14.790 -9.532 13.092 1.00 95.25 121 VAL A C 1
ATOM 961 O O . VAL A 1 121 ? -14.004 -10.413 13.451 1.00 95.25 121 VAL A O 1
ATOM 964 N N . PRO A 1 122 ? -15.576 -9.680 12.013 1.00 95.31 122 PRO A N 1
ATOM 965 C CA . PRO A 1 122 ? -15.437 -10.802 11.097 1.00 95.31 122 PRO A CA 1
ATOM 966 C C . PRO A 1 122 ? -14.023 -10.875 10.509 1.00 95.31 122 PRO A C 1
ATOM 968 O O . PRO A 1 122 ? -13.448 -9.872 10.078 1.00 95.31 122 PRO A O 1
ATOM 971 N N . VAL A 1 123 ? -13.484 -12.093 10.466 1.00 94.56 123 VAL A N 1
ATOM 972 C CA . VAL A 1 123 ? -12.220 -12.420 9.799 1.00 94.56 123 VAL A CA 1
ATOM 973 C C . VAL A 1 123 ? -12.533 -13.393 8.671 1.00 94.56 123 VAL A C 1
ATOM 975 O O . VAL A 1 123 ? -12.832 -14.559 8.917 1.00 94.56 123 VAL A O 1
ATOM 978 N N . THR A 1 124 ? -12.476 -12.908 7.436 1.00 95.00 124 THR A N 1
ATOM 979 C CA . THR A 1 124 ? -12.747 -13.708 6.238 1.00 95.00 124 THR A CA 1
ATOM 980 C C . THR A 1 124 ? -11.434 -14.133 5.611 1.00 95.00 124 THR A C 1
ATOM 982 O O . THR A 1 124 ? -10.560 -13.298 5.392 1.00 95.00 124 THR A O 1
ATOM 985 N N . VAL A 1 125 ? -11.282 -15.418 5.296 1.00 94.75 125 VAL A N 1
ATOM 986 C CA . VAL A 1 125 ? -10.082 -15.939 4.632 1.00 94.75 125 VAL A CA 1
ATOM 987 C C . VAL A 1 125 ? -10.418 -16.351 3.208 1.00 94.75 125 VAL A C 1
ATOM 989 O O . VAL A 1 125 ? -11.312 -17.165 2.992 1.00 94.75 125 VAL A O 1
ATOM 992 N N . VAL A 1 126 ? -9.677 -15.814 2.241 1.00 96.06 126 VAL A N 1
ATOM 993 C CA . VAL A 1 126 ? -9.766 -16.198 0.831 1.00 96.06 126 VAL A CA 1
ATOM 994 C C . VAL A 1 126 ? -8.538 -17.010 0.459 1.00 96.06 126 VAL A C 1
ATOM 996 O O . VAL A 1 126 ? -7.409 -16.531 0.569 1.00 96.06 126 VAL A O 1
ATOM 999 N N . LEU A 1 127 ? -8.776 -18.241 0.011 1.00 95.94 127 LEU A N 1
ATOM 1000 C CA . LEU A 1 127 ? -7.739 -19.129 -0.499 1.00 95.94 127 LEU A CA 1
ATOM 1001 C C . LEU A 1 127 ? -7.450 -18.773 -1.954 1.00 95.94 127 LEU A C 1
ATOM 1003 O O . LEU A 1 127 ? -8.325 -18.876 -2.814 1.00 95.94 127 LEU A O 1
ATOM 1007 N N . GLU A 1 128 ? -6.224 -18.348 -2.234 1.00 97.00 128 GLU A N 1
ATOM 1008 C CA . GLU A 1 128 ? -5.812 -18.060 -3.601 1.00 97.00 128 GLU A CA 1
ATOM 1009 C C . GLU A 1 128 ? -5.305 -19.313 -4.301 1.00 97.00 128 GLU A C 1
ATOM 1011 O O . GLU A 1 128 ? -4.672 -20.177 -3.706 1.00 97.00 128 GLU A O 1
ATOM 1016 N N . THR A 1 129 ? -5.530 -19.381 -5.609 1.00 95.75 129 THR A N 1
ATOM 1017 C CA . THR A 1 129 ? -5.054 -20.490 -6.451 1.00 95.75 129 THR A CA 1
ATOM 1018 C C . THR A 1 129 ? -3.634 -20.269 -6.969 1.00 95.75 129 THR A C 1
ATOM 1020 O O . THR A 1 129 ? -3.053 -21.133 -7.624 1.00 95.75 129 THR A O 1
ATOM 1023 N N . LYS A 1 130 ? -3.054 -19.095 -6.696 1.00 95.06 130 LYS A N 1
ATOM 1024 C CA . LYS A 1 130 ? -1.730 -18.696 -7.168 1.00 95.06 130 LYS A CA 1
ATOM 1025 C C . LYS A 1 130 ? -1.045 -17.782 -6.161 1.00 95.06 130 LYS A C 1
ATOM 1027 O O . LYS A 1 130 ? -1.613 -16.772 -5.767 1.00 95.06 130 LYS A O 1
ATOM 1032 N N . ASN A 1 131 ? 0.211 -18.066 -5.816 1.00 94.75 131 ASN A N 1
ATOM 1033 C CA . ASN A 1 131 ? 1.018 -17.185 -4.969 1.00 94.75 131 ASN A CA 1
ATOM 1034 C C . ASN A 1 131 ? 1.564 -15.992 -5.774 1.00 94.75 131 ASN A C 1
ATOM 1036 O O . ASN A 1 131 ? 2.632 -16.080 -6.391 1.00 94.75 131 ASN A O 1
ATOM 1040 N N . THR A 1 132 ? 0.827 -14.881 -5.761 1.00 95.44 132 THR A N 1
ATOM 1041 C CA . THR A 1 132 ? 1.201 -13.637 -6.442 1.00 95.44 132 THR A CA 1
ATOM 1042 C C . THR A 1 132 ? 0.865 -12.406 -5.603 1.00 95.44 132 THR A C 1
ATOM 1044 O O . THR A 1 132 ? -0.136 -12.377 -4.887 1.00 95.44 132 THR A O 1
ATOM 1047 N N . LEU A 1 133 ? 1.694 -11.359 -5.683 1.00 95.75 133 LEU A N 1
ATOM 1048 C CA . LEU A 1 133 ? 1.460 -10.118 -4.929 1.00 95.75 133 LEU A CA 1
ATOM 1049 C C . LEU A 1 133 ? 0.237 -9.339 -5.438 1.00 95.75 133 LEU A C 1
ATOM 1051 O O . LEU A 1 133 ? -0.311 -8.530 -4.695 1.00 95.75 133 LEU A O 1
ATOM 1055 N N . ASN A 1 134 ? -0.235 -9.624 -6.658 1.00 97.31 134 ASN A N 1
ATOM 1056 C CA . ASN A 1 134 ? -1.450 -9.024 -7.213 1.00 97.31 134 ASN A CA 1
ATOM 1057 C C . ASN A 1 134 ? -2.702 -9.326 -6.369 1.00 97.31 134 ASN A C 1
ATOM 1059 O O . ASN A 1 134 ? -3.612 -8.500 -6.310 1.00 97.31 134 ASN A O 1
ATOM 1063 N N . ASN A 1 135 ? -2.744 -10.474 -5.679 1.00 97.56 135 ASN A N 1
ATOM 1064 C CA . ASN A 1 135 ? -3.935 -10.928 -4.952 1.00 97.56 135 ASN A CA 1
ATOM 1065 C C . ASN A 1 135 ? -4.385 -9.955 -3.855 1.00 97.56 135 ASN A C 1
ATOM 1067 O O . ASN A 1 135 ? -5.569 -9.884 -3.542 1.00 97.56 135 ASN A O 1
ATOM 1071 N N . ARG A 1 136 ? -3.472 -9.140 -3.310 1.00 96.00 136 ARG A N 1
ATOM 1072 C CA . ARG A 1 136 ? -3.804 -8.166 -2.259 1.00 96.00 136 ARG A CA 1
ATOM 1073 C C . ARG A 1 136 ? -4.742 -7.041 -2.710 1.00 96.00 136 ARG A C 1
ATOM 1075 O O . ARG A 1 136 ? -5.243 -6.312 -1.866 1.00 96.00 136 ARG A O 1
ATOM 1082 N N . TYR A 1 137 ? -4.970 -6.903 -4.016 1.00 98.12 137 TYR A N 1
ATOM 1083 C CA . TYR A 1 137 ? -5.881 -5.917 -4.602 1.00 98.12 137 TYR A CA 1
ATOM 1084 C C . TYR A 1 137 ? -7.156 -6.556 -5.185 1.00 98.12 137 TYR A C 1
ATOM 1086 O O . TYR A 1 137 ? -8.038 -5.842 -5.642 1.00 98.12 137 TYR A O 1
ATOM 1094 N N . LYS A 1 138 ? -7.273 -7.891 -5.179 1.00 97.62 138 LYS A N 1
ATOM 1095 C CA . LYS A 1 138 ? -8.286 -8.635 -5.951 1.00 97.62 138 LYS A CA 1
ATOM 1096 C C . LYS A 1 138 ? -9.712 -8.540 -5.401 1.00 97.62 138 LYS A C 1
ATOM 1098 O O . LYS A 1 138 ? -10.660 -8.565 -6.174 1.00 97.62 138 LYS A O 1
ATOM 1103 N N . HIS A 1 139 ? -9.853 -8.411 -4.086 1.00 97.88 139 HIS A N 1
ATOM 1104 C CA . HIS A 1 139 ? -11.111 -8.660 -3.366 1.00 97.88 139 HIS A CA 1
ATOM 1105 C C . HIS A 1 139 ? -11.706 -7.401 -2.733 1.00 97.88 139 HIS A C 1
ATOM 1107 O O . HIS A 1 139 ? -12.206 -7.428 -1.611 1.00 97.88 139 HIS A O 1
ATOM 1113 N N . ALA A 1 140 ? -11.626 -6.268 -3.430 1.00 97.81 140 ALA A N 1
ATOM 1114 C CA . ALA A 1 140 ? -12.148 -4.998 -2.921 1.00 97.81 140 ALA A CA 1
ATOM 1115 C C . ALA A 1 140 ? -13.666 -5.045 -2.653 1.00 97.81 140 ALA A C 1
ATOM 1117 O O . ALA A 1 140 ? -14.161 -4.373 -1.757 1.00 97.81 140 ALA A O 1
ATOM 1118 N N . ASN A 1 141 ? -14.396 -5.871 -3.406 1.00 97.50 141 ASN A N 1
ATOM 1119 C CA . ASN A 1 141 ? -15.836 -6.097 -3.266 1.00 97.50 141 ASN A CA 1
ATOM 1120 C C . ASN A 1 141 ? -16.232 -6.864 -1.992 1.00 97.50 141 ASN A C 1
ATOM 1122 O O . ASN A 1 141 ? -17.417 -6.932 -1.683 1.00 97.50 141 ASN A O 1
ATOM 1126 N N . MET A 1 142 ? -15.273 -7.467 -1.282 1.00 98.00 142 MET A N 1
ATOM 1127 C CA . MET A 1 142 ? -15.520 -8.175 -0.021 1.00 98.00 142 MET A CA 1
ATOM 1128 C C . MET A 1 142 ? -15.348 -7.279 1.213 1.00 98.00 142 MET A C 1
ATOM 1130 O O . MET A 1 142 ? -15.634 -7.721 2.323 1.00 98.00 142 MET A O 1
ATOM 1134 N N . LEU A 1 143 ? -14.855 -6.049 1.036 1.00 98.25 143 LEU A N 1
ATOM 1135 C CA . LEU A 1 143 ? -14.607 -5.117 2.134 1.00 98.25 143 LEU A CA 1
ATOM 1136 C C . LEU A 1 143 ? -15.912 -4.457 2.578 1.00 98.25 143 LEU A C 1
ATOM 1138 O O . LEU A 1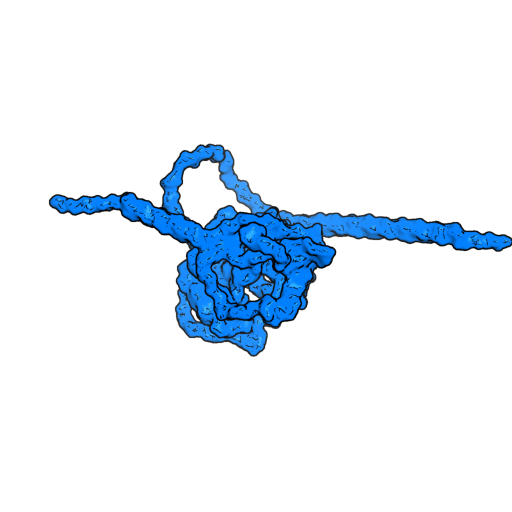 143 ? -16.710 -4.031 1.744 1.00 98.25 143 LEU A O 1
ATOM 1142 N N . GLN A 1 144 ? -16.113 -4.320 3.891 1.00 97.94 144 GLN A N 1
ATOM 1143 C CA . GLN A 1 144 ? -17.280 -3.603 4.421 1.00 97.94 144 GLN A CA 1
ATOM 1144 C C . GLN A 1 144 ? -17.131 -2.081 4.333 1.00 97.94 144 GLN A C 1
ATOM 1146 O O . GLN A 1 144 ? -18.127 -1.364 4.398 1.00 97.94 144 GLN A O 1
ATOM 1151 N N . ASN A 1 145 ? -15.902 -1.577 4.185 1.00 97.56 145 ASN A N 1
ATOM 1152 C CA . ASN A 1 145 ? -15.620 -0.150 4.091 1.00 97.56 145 ASN A CA 1
ATOM 1153 C C . ASN A 1 145 ? -14.877 0.183 2.804 1.00 97.56 145 ASN A C 1
ATOM 1155 O O . ASN A 1 145 ? -14.042 -0.577 2.320 1.00 97.56 145 ASN A O 1
ATOM 1159 N N . ASP A 1 146 ? -15.094 1.405 2.323 1.00 96.81 146 ASP A N 1
ATOM 1160 C CA . ASP A 1 146 ? -14.281 1.971 1.248 1.00 96.81 146 ASP A CA 1
ATOM 1161 C C . ASP A 1 146 ? -12.837 2.250 1.704 1.00 96.81 146 ASP A C 1
ATOM 1163 O O . ASP A 1 146 ? -11.908 2.168 0.908 1.00 96.81 146 ASP A O 1
ATOM 1167 N N . LEU A 1 147 ? -12.605 2.560 2.984 1.00 98.12 147 LEU A N 1
ATOM 1168 C CA . LEU A 1 147 ? -11.254 2.740 3.509 1.00 98.12 147 LEU A CA 1
ATOM 1169 C C . LEU A 1 147 ? -10.609 1.375 3.789 1.00 98.12 147 LEU A C 1
ATOM 1171 O O . LEU A 1 147 ? -11.060 0.639 4.664 1.00 98.12 147 LEU A O 1
ATOM 1175 N N . ALA A 1 148 ? -9.529 1.064 3.077 1.00 98.44 148 ALA A N 1
ATOM 1176 C CA . ALA A 1 148 ? -8.818 -0.202 3.171 1.00 98.44 148 ALA A CA 1
ATOM 1177 C C . ALA A 1 148 ? -7.384 0.000 3.674 1.00 98.44 148 ALA A C 1
ATOM 1179 O O . ALA A 1 148 ? -6.606 0.777 3.109 1.00 98.44 148 ALA A O 1
ATOM 1180 N N . PHE A 1 149 ? -7.017 -0.733 4.724 1.00 98.62 149 PHE A N 1
ATOM 1181 C CA . PHE A 1 149 ? -5.651 -0.830 5.220 1.00 98.62 149 PHE A CA 1
ATOM 1182 C C . PHE A 1 149 ? -5.006 -2.133 4.741 1.00 98.62 149 PHE A C 1
ATOM 1184 O O . PHE A 1 149 ? -5.285 -3.212 5.260 1.00 98.62 149 PHE A O 1
ATOM 1191 N N . LEU A 1 150 ? -4.136 -2.035 3.740 1.00 98.50 150 LEU A N 1
ATOM 1192 C CA . LEU A 1 150 ? -3.398 -3.160 3.173 1.00 98.50 150 LEU A CA 1
ATOM 1193 C C . LEU A 1 150 ? -2.072 -3.309 3.913 1.00 98.50 150 LEU A C 1
ATOM 1195 O O . LEU A 1 150 ? -1.318 -2.342 4.014 1.00 98.50 150 LEU A O 1
ATOM 1199 N N . THR A 1 151 ? -1.754 -4.514 4.384 1.00 96.88 151 THR A N 1
ATOM 1200 C CA . THR A 1 151 ? -0.533 -4.770 5.160 1.00 96.88 151 THR A CA 1
ATOM 1201 C C . THR A 1 151 ? 0.120 -6.111 4.827 1.00 96.88 151 THR A C 1
ATOM 1203 O O . THR A 1 151 ? -0.542 -7.070 4.421 1.00 96.88 151 THR A O 1
ATOM 1206 N N . ASP A 1 152 ? 1.443 -6.168 4.989 1.00 93.25 152 ASP A N 1
ATOM 1207 C CA . ASP A 1 152 ? 2.226 -7.407 5.012 1.00 93.25 152 ASP A CA 1
ATOM 1208 C C . ASP A 1 152 ? 2.022 -8.160 6.340 1.00 93.25 152 ASP A C 1
ATOM 1210 O O . ASP A 1 152 ? 1.620 -7.589 7.359 1.00 93.25 152 ASP A O 1
ATOM 1214 N N . ASP A 1 153 ? 2.389 -9.441 6.338 1.00 91.62 153 ASP A N 1
ATOM 1215 C CA . ASP A 1 153 ? 2.303 -10.367 7.470 1.00 91.62 153 ASP A CA 1
ATOM 1216 C C . ASP A 1 153 ? 3.486 -10.307 8.453 1.00 91.62 153 ASP A C 1
ATOM 1218 O O . ASP A 1 153 ? 3.708 -11.227 9.246 1.00 91.62 153 ASP A O 1
ATOM 1222 N N . ASP A 1 154 ? 4.258 -9.221 8.427 1.00 91.75 154 ASP A N 1
ATOM 1223 C CA . ASP A 1 154 ? 5.375 -9.006 9.346 1.00 91.75 154 ASP A CA 1
ATOM 1224 C C . ASP A 1 154 ? 5.467 -7.589 9.919 1.00 91.75 154 ASP A C 1
ATOM 1226 O O . ASP A 1 154 ? 6.495 -7.234 10.507 1.00 91.75 154 ASP A O 1
ATOM 1230 N N . ILE A 1 155 ? 4.390 -6.804 9.815 1.00 92.81 155 ILE A N 1
ATOM 1231 C CA . ILE A 1 155 ? 4.317 -5.449 10.356 1.00 92.81 155 ILE A CA 1
ATOM 1232 C C . ILE A 1 155 ? 3.035 -5.212 11.163 1.00 92.81 155 ILE A C 1
ATOM 1234 O O . ILE A 1 155 ? 1.927 -5.513 10.725 1.00 92.81 155 ILE A O 1
ATOM 1238 N N . LEU A 1 156 ? 3.198 -4.621 12.347 1.00 96.00 156 LEU A N 1
ATOM 1239 C CA . LEU A 1 156 ? 2.108 -4.077 13.152 1.00 96.00 156 LEU A CA 1
ATOM 1240 C C . LEU A 1 156 ? 2.262 -2.559 13.226 1.00 96.00 156 LEU A C 1
ATOM 1242 O O . LEU A 1 156 ? 3.266 -2.064 13.746 1.00 96.00 156 LEU A O 1
ATOM 1246 N N . LEU A 1 157 ? 1.275 -1.829 12.713 1.00 97.38 157 LEU A N 1
ATOM 1247 C CA . LEU A 1 157 ? 1.131 -0.398 12.971 1.00 97.38 157 LEU A CA 1
ATOM 1248 C C . LEU A 1 157 ? 0.198 -0.196 14.160 1.00 97.38 157 LEU A C 1
ATOM 1250 O O . LEU A 1 157 ? -0.821 -0.874 14.270 1.00 97.38 157 LEU A O 1
ATOM 1254 N N . ASP A 1 158 ? 0.551 0.703 15.070 1.00 94.69 158 ASP A N 1
ATOM 1255 C CA . ASP A 1 158 ? -0.257 0.972 16.255 1.00 94.69 158 ASP A CA 1
ATOM 1256 C C . ASP A 1 158 ? -1.540 1.755 15.922 1.00 94.69 158 ASP A C 1
ATOM 1258 O O . ASP A 1 158 ? -1.632 2.435 14.897 1.00 94.69 158 ASP A O 1
ATOM 1262 N N . PHE A 1 159 ? -2.521 1.671 16.826 1.00 94.62 159 PHE A N 1
ATOM 1263 C CA . PHE A 1 159 ? -3.821 2.341 16.714 1.00 94.62 159 PHE A CA 1
ATOM 1264 C C . PHE A 1 159 ? -3.694 3.827 16.344 1.00 94.62 159 PHE A C 1
ATOM 1266 O O . PHE A 1 159 ? -4.386 4.295 15.442 1.00 94.62 159 PHE A O 1
ATOM 1273 N N . ARG A 1 160 ? -2.777 4.557 16.993 1.00 93.81 160 ARG A N 1
ATOM 1274 C CA . ARG A 1 160 ? -2.627 6.008 16.806 1.00 93.81 160 ARG A CA 1
ATOM 1275 C C . ARG A 1 160 ? -2.041 6.340 15.439 1.00 93.81 160 ARG A C 1
ATOM 1277 O O . ARG A 1 160 ? -2.466 7.306 14.816 1.00 93.81 160 ARG A O 1
ATOM 1284 N N . THR A 1 161 ? -1.130 5.507 14.932 1.00 96.31 161 THR A N 1
ATOM 1285 C CA . THR A 1 161 ? -0.610 5.638 13.563 1.00 96.31 161 THR A CA 1
ATOM 1286 C C . THR A 1 161 ? -1.728 5.559 12.524 1.00 96.31 161 THR A C 1
ATOM 1288 O O . THR A 1 161 ? -1.806 6.425 11.653 1.00 96.31 161 THR A O 1
ATOM 1291 N N . LEU A 1 162 ? -2.591 4.539 12.594 1.00 96.75 162 LEU A N 1
ATOM 1292 C CA . LEU A 1 162 ? -3.681 4.369 11.622 1.00 96.75 162 LEU A CA 1
ATOM 1293 C C . LEU A 1 162 ? -4.767 5.431 11.784 1.00 96.75 162 LEU A C 1
ATOM 1295 O O . LEU A 1 162 ? -5.262 5.963 10.790 1.00 96.75 162 LEU A O 1
ATOM 1299 N N . GLN A 1 163 ? -5.065 5.796 13.030 1.00 94.38 163 GLN A N 1
ATOM 1300 C CA . GLN A 1 163 ? -5.945 6.906 13.348 1.00 94.38 163 GLN A CA 1
ATOM 1301 C C . GLN A 1 163 ? -5.458 8.197 12.675 1.00 94.38 163 GLN A C 1
ATOM 1303 O O . GLN A 1 163 ? -6.169 8.769 11.851 1.00 94.38 163 GLN A O 1
ATOM 1308 N N . TYR A 1 164 ? -4.218 8.611 12.935 1.00 95.06 164 TYR A N 1
ATOM 1309 C CA . TYR A 1 164 ? -3.639 9.808 12.330 1.00 95.06 164 TYR A CA 1
ATOM 1310 C C . TYR A 1 164 ? -3.610 9.737 10.797 1.00 95.06 164 TYR A C 1
ATOM 1312 O O . TYR A 1 164 ? -4.037 10.673 10.124 1.00 95.06 164 TYR A O 1
ATOM 1320 N N . ALA A 1 165 ? -3.174 8.606 10.234 1.00 96.12 165 ALA A N 1
ATOM 1321 C CA . ALA A 1 165 ? -3.105 8.405 8.788 1.00 96.12 165 ALA A CA 1
ATOM 1322 C C . ALA A 1 165 ? -4.467 8.564 8.094 1.00 96.12 165 ALA A C 1
ATOM 1324 O O . ALA A 1 165 ? -4.543 9.118 6.999 1.00 96.12 165 ALA A O 1
ATOM 1325 N N . SER A 1 166 ? -5.552 8.116 8.729 1.00 95.25 166 SER A N 1
ATOM 1326 C CA . SER A 1 166 ? -6.890 8.189 8.135 1.00 95.25 166 SER A CA 1
ATOM 1327 C C . SER A 1 166 ? -7.416 9.620 7.947 1.00 95.25 166 SER A C 1
ATOM 1329 O O . SER A 1 166 ? -8.241 9.845 7.062 1.00 95.25 166 SER A O 1
ATOM 1331 N N . ARG A 1 167 ? -6.887 10.611 8.685 1.00 93.25 167 ARG A N 1
ATOM 1332 C CA . ARG A 1 167 ? -7.241 12.035 8.516 1.00 93.25 167 ARG A CA 1
ATOM 1333 C C . ARG A 1 167 ? -6.945 12.542 7.111 1.00 93.25 167 ARG A C 1
ATOM 1335 O O . ARG A 1 167 ? -7.756 13.256 6.530 1.00 93.25 167 ARG A O 1
ATOM 1342 N N . PHE A 1 168 ? -5.825 12.115 6.536 1.00 93.88 168 PHE A N 1
ATOM 1343 C CA . PHE A 1 168 ? -5.422 12.542 5.199 1.00 93.88 168 PHE A CA 1
ATOM 1344 C C . PHE A 1 168 ? -6.385 12.070 4.107 1.00 93.88 168 PHE A C 1
ATOM 1346 O O . PHE A 1 168 ? -6.581 12.774 3.125 1.00 93.88 168 PHE A O 1
ATOM 1353 N N . LEU A 1 169 ? -7.028 10.916 4.298 1.00 93.31 169 LEU A N 1
ATOM 1354 C CA . LEU A 1 169 ? -8.009 10.359 3.359 1.00 93.31 169 LEU A CA 1
ATOM 1355 C C . LEU A 1 169 ? -9.423 10.910 3.560 1.00 93.31 169 LEU A C 1
ATOM 1357 O O . LEU A 1 169 ? -10.296 10.670 2.720 1.00 93.31 169 LEU A O 1
ATOM 1361 N N . ALA A 1 170 ? -9.660 11.619 4.666 1.00 88.62 170 ALA A N 1
ATOM 1362 C CA . ALA A 1 170 ? -10.854 12.434 4.841 1.00 88.62 170 ALA A CA 1
ATOM 1363 C C . ALA A 1 170 ? -10.753 13.732 4.022 1.00 88.62 170 ALA A C 1
ATOM 1365 O O . ALA A 1 170 ? -11.746 14.152 3.440 1.00 88.62 170 ALA A O 1
ATOM 1366 N N . THR A 1 171 ? -9.558 14.330 3.933 1.00 87.81 171 THR A N 1
ATOM 1367 C CA . THR A 1 171 ? -9.326 15.576 3.179 1.00 87.81 171 THR A CA 1
ATOM 1368 C C . THR A 1 171 ? -8.981 15.349 1.711 1.00 87.81 171 THR A C 1
ATOM 1370 O O . THR A 1 171 ? -9.372 16.139 0.861 1.00 87.81 171 THR A O 1
ATOM 1373 N N . ASP A 1 172 ? -8.257 14.275 1.402 1.00 91.44 172 ASP A N 1
ATOM 1374 C CA . ASP A 1 172 ? -7.899 13.883 0.040 1.00 91.44 172 ASP A CA 1
ATOM 1375 C C . ASP A 1 172 ? -8.261 12.407 -0.175 1.00 91.44 172 ASP A C 1
ATOM 1377 O O . ASP A 1 172 ? -7.444 11.508 0.047 1.00 91.44 172 ASP A O 1
ATOM 1381 N N . PRO A 1 173 ? -9.500 12.115 -0.609 1.00 90.88 173 PRO A N 1
ATOM 1382 C CA . PRO A 1 173 ? -9.929 10.743 -0.838 1.00 90.88 173 PRO A CA 1
ATOM 1383 C C . PRO A 1 173 ? -9.143 10.035 -1.949 1.00 90.88 173 PRO A C 1
ATOM 1385 O O . PRO A 1 173 ? -9.233 8.811 -2.063 1.00 90.88 173 PRO A O 1
ATOM 1388 N N . LEU A 1 174 ? -8.453 10.763 -2.837 1.00 92.06 174 LEU A N 1
ATOM 1389 C CA . LEU A 1 174 ? -7.650 10.187 -3.922 1.00 92.06 174 LEU A CA 1
ATOM 1390 C C . LEU A 1 174 ? -6.226 9.851 -3.469 1.00 92.06 174 LEU A C 1
ATOM 1392 O O . LEU A 1 174 ? -5.499 9.193 -4.217 1.00 92.06 174 LEU A O 1
ATOM 1396 N N . ALA A 1 175 ? -5.838 10.240 -2.255 1.00 92.69 175 ALA A N 1
ATOM 1397 C CA . ALA A 1 175 ? -4.540 9.909 -1.708 1.00 92.69 175 ALA A CA 1
ATOM 1398 C C . ALA A 1 175 ? -4.329 8.418 -1.463 1.00 92.69 175 ALA A C 1
ATOM 1400 O O . ALA A 1 175 ? -5.257 7.616 -1.339 1.00 92.69 175 ALA A O 1
ATOM 1401 N N . VAL A 1 176 ? -3.052 8.066 -1.359 1.00 95.50 176 VAL A N 1
ATOM 1402 C CA . VAL A 1 176 ? -2.603 6.845 -0.703 1.00 95.50 176 VAL A CA 1
ATOM 1403 C C . VAL A 1 176 ? -1.614 7.232 0.374 1.00 95.50 176 VAL A C 1
ATOM 1405 O O . VAL A 1 176 ? -0.589 7.866 0.110 1.00 95.50 176 VAL A O 1
ATOM 1408 N N . VAL A 1 177 ? -1.916 6.824 1.601 1.00 97.62 177 VAL A N 1
ATOM 1409 C CA . VAL A 1 177 ? -1.015 7.012 2.731 1.00 97.62 177 VAL A CA 1
ATOM 1410 C C . VAL A 1 177 ? -0.137 5.777 2.849 1.00 97.62 177 VAL A C 1
ATOM 1412 O O . VAL A 1 177 ? -0.627 4.655 2.956 1.00 97.62 177 VAL A O 1
ATOM 1415 N N . GLY A 1 178 ? 1.177 5.966 2.827 1.00 97.44 178 GLY A N 1
ATOM 1416 C CA . GLY A 1 178 ? 2.137 4.895 3.058 1.00 97.44 178 GLY A CA 1
ATOM 1417 C C . GLY A 1 178 ? 3.116 5.221 4.173 1.00 97.44 178 GLY A C 1
ATOM 1418 O O . GLY A 1 178 ? 3.337 6.377 4.527 1.00 97.44 178 GLY A O 1
ATOM 1419 N N . PHE A 1 179 ? 3.744 4.173 4.701 1.00 97.00 179 PHE A N 1
ATOM 1420 C CA . PHE A 1 179 ? 4.484 4.258 5.967 1.00 97.00 179 PHE A CA 1
ATOM 1421 C C . PHE A 1 179 ? 5.986 3.986 5.840 1.00 97.00 179 PHE A C 1
ATOM 1423 O O . PHE A 1 179 ? 6.758 4.171 6.779 1.00 97.00 179 PHE A O 1
ATOM 1430 N N . PHE A 1 180 ? 6.425 3.532 4.666 1.00 94.75 180 PHE A N 1
ATOM 1431 C CA . PHE A 1 180 ? 7.786 3.051 4.442 1.00 94.75 180 PHE A CA 1
ATOM 1432 C C . PHE A 1 180 ? 8.361 3.664 3.161 1.00 94.75 180 PHE A C 1
ATOM 1434 O O . PHE A 1 180 ? 8.268 3.046 2.099 1.00 94.75 180 PHE A O 1
ATOM 1441 N N . PRO A 1 181 ? 8.948 4.871 3.234 1.00 94.25 181 PRO A N 1
ATOM 1442 C CA . PRO A 1 181 ? 9.319 5.655 2.066 1.00 94.25 181 PRO A CA 1
ATOM 1443 C C . PRO A 1 181 ? 10.548 5.071 1.378 1.00 94.25 181 PRO A C 1
ATOM 1445 O O . PRO A 1 181 ? 11.415 4.451 2.007 1.00 94.25 181 PRO A O 1
ATOM 1448 N N . ARG A 1 182 ? 10.622 5.255 0.064 1.00 93.19 182 ARG A N 1
ATOM 1449 C CA . ARG A 1 182 ? 11.730 4.809 -0.777 1.00 93.19 182 ARG A CA 1
ATOM 1450 C C . ARG A 1 182 ? 12.073 5.858 -1.812 1.00 93.19 182 ARG A C 1
ATOM 1452 O O . ARG A 1 182 ? 11.236 6.659 -2.232 1.00 93.19 182 ARG A O 1
ATOM 1459 N N . GLN A 1 183 ? 13.330 5.809 -2.219 1.00 91.75 183 GLN A N 1
ATOM 1460 C CA . GLN A 1 183 ? 13.875 6.658 -3.255 1.00 91.75 183 GLN A CA 1
ATOM 1461 C C . GLN A 1 183 ? 14.090 5.888 -4.542 1.00 91.75 183 GLN A C 1
ATOM 1463 O O . GLN A 1 183 ? 14.322 4.675 -4.549 1.00 91.75 183 GLN A O 1
ATOM 1468 N N . VAL A 1 184 ? 14.010 6.652 -5.615 1.00 91.88 184 VAL A N 1
ATOM 1469 C CA . VAL A 1 184 ? 14.317 6.255 -6.971 1.00 91.88 184 VAL A CA 1
ATOM 1470 C C . VAL A 1 184 ? 15.279 7.309 -7.503 1.00 91.88 184 VAL A C 1
ATOM 1472 O O . VAL A 1 184 ? 15.130 8.481 -7.172 1.00 91.88 184 VAL A O 1
ATOM 1475 N N . ALA A 1 185 ? 16.273 6.906 -8.282 1.00 91.56 185 ALA A N 1
ATOM 1476 C CA . ALA A 1 185 ? 17.116 7.841 -9.019 1.00 91.56 185 ALA A CA 1
ATOM 1477 C C . ALA A 1 185 ? 17.300 7.346 -10.447 1.00 91.56 185 ALA A C 1
ATOM 1479 O O . ALA A 1 185 ? 17.191 6.147 -10.712 1.00 91.56 185 ALA A O 1
ATOM 1480 N N . TYR A 1 186 ? 17.559 8.270 -11.361 1.00 92.19 186 TYR A N 1
ATOM 1481 C CA . TYR A 1 186 ? 18.043 7.925 -12.686 1.00 92.19 186 TYR A CA 1
ATOM 1482 C C . TYR A 1 186 ? 19.567 7.839 -12.631 1.00 92.19 186 TYR A C 1
ATOM 1484 O O . TYR A 1 186 ? 20.219 8.782 -12.191 1.00 92.19 186 TYR A O 1
ATOM 1492 N N . GLU A 1 187 ? 20.118 6.706 -13.047 1.00 90.44 187 GLU A N 1
ATOM 1493 C CA . GLU A 1 187 ? 21.561 6.492 -13.180 1.00 90.44 187 GLU A CA 1
ATOM 1494 C C . GLU A 1 187 ? 21.876 6.142 -14.646 1.00 90.44 187 GLU A C 1
ATOM 1496 O O . GLU A 1 187 ? 20.962 6.013 -15.463 1.00 90.44 187 GLU A O 1
ATOM 1501 N N . GLU A 1 188 ? 23.154 5.952 -14.990 1.00 86.00 188 GLU A N 1
ATOM 1502 C CA . GLU A 1 188 ? 23.633 5.736 -16.374 1.00 86.00 188 GLU A CA 1
ATOM 1503 C C . GLU A 1 188 ? 22.828 4.685 -17.158 1.00 86.00 188 GLU A C 1
ATOM 1505 O O . GLU A 1 188 ? 22.575 4.838 -18.348 1.00 86.00 188 GLU A O 1
ATOM 1510 N N . ASN A 1 189 ? 22.357 3.642 -16.469 1.00 87.25 189 ASN A N 1
ATOM 1511 C CA . ASN A 1 189 ? 21.624 2.516 -17.050 1.00 87.25 189 ASN A CA 1
ATOM 1512 C C . ASN A 1 189 ? 20.156 2.466 -16.587 1.00 87.25 189 ASN A C 1
ATOM 1514 O O . ASN A 1 189 ? 19.643 1.396 -16.228 1.00 87.25 189 ASN A O 1
ATOM 1518 N N . GLY A 1 190 ? 19.502 3.625 -16.509 1.00 94.38 190 GLY A N 1
ATOM 1519 C CA . GLY A 1 190 ? 18.074 3.762 -16.226 1.00 94.38 190 GLY A CA 1
ATOM 1520 C C . GLY A 1 190 ? 17.720 3.958 -14.751 1.00 94.38 190 GLY A C 1
ATOM 1521 O O . GLY A 1 190 ? 18.571 4.178 -13.889 1.00 94.38 190 GLY A O 1
ATOM 1522 N N . TRP A 1 191 ? 16.426 3.851 -14.450 1.00 95.31 191 TRP A N 1
ATOM 1523 C CA . TRP A 1 191 ? 15.876 4.090 -13.115 1.00 95.31 191 TRP A CA 1
ATOM 1524 C C . TRP A 1 191 ? 16.289 3.003 -12.122 1.00 95.31 191 TRP A C 1
ATOM 1526 O O . TRP A 1 191 ? 16.053 1.813 -12.354 1.00 95.31 191 TRP A O 1
ATOM 1536 N N . LYS A 1 192 ? 16.870 3.408 -10.993 1.00 93.88 192 LYS A N 1
ATOM 1537 C CA . LYS A 1 192 ? 17.311 2.524 -9.913 1.00 93.88 192 LYS A CA 1
ATOM 1538 C C . LYS A 1 192 ? 16.456 2.694 -8.673 1.00 93.88 192 LYS A C 1
ATOM 1540 O O . LYS A 1 192 ? 16.197 3.802 -8.204 1.00 93.88 192 LYS A O 1
ATOM 1545 N N . TYR A 1 193 ? 16.031 1.564 -8.121 1.00 92.44 193 TYR A N 1
ATOM 1546 C CA . TYR A 1 193 ? 15.312 1.513 -6.858 1.00 92.44 193 TYR A CA 1
ATOM 1547 C C . TYR A 1 193 ? 16.290 1.526 -5.680 1.00 92.44 193 TYR A C 1
ATOM 1549 O O . TYR A 1 193 ? 17.209 0.710 -5.630 1.00 92.44 193 TYR A O 1
ATOM 1557 N N . GLY A 1 194 ? 16.031 2.374 -4.684 1.00 81.69 194 GLY A N 1
ATOM 1558 C CA . GLY A 1 194 ? 16.859 2.451 -3.480 1.00 81.69 194 GLY A CA 1
ATOM 1559 C C . GLY A 1 194 ? 18.235 3.065 -3.732 1.00 81.69 194 GLY A C 1
ATOM 1560 O O . GLY A 1 194 ? 19.171 2.737 -3.007 1.00 81.69 194 GLY A O 1
ATOM 1561 N N . ALA A 1 195 ? 18.348 3.925 -4.752 1.00 69.38 195 ALA A N 1
ATOM 1562 C CA . ALA A 1 195 ? 19.540 4.725 -5.003 1.00 69.38 195 ALA A CA 1
ATOM 1563 C C . ALA A 1 195 ? 19.981 5.460 -3.726 1.00 69.38 195 ALA A C 1
ATOM 1565 O O . ALA A 1 195 ? 19.144 5.805 -2.885 1.00 69.38 195 ALA A O 1
ATOM 1566 N N . ARG A 1 196 ? 21.296 5.666 -3.572 1.00 59.31 196 ARG A N 1
ATOM 1567 C CA . ARG A 1 196 ? 21.918 6.329 -2.412 1.00 59.31 196 ARG A CA 1
ATOM 1568 C C . ARG A 1 196 ? 21.523 7.809 -2.369 1.00 59.31 196 ARG A C 1
ATOM 1570 O O . ARG A 1 196 ? 22.299 8.672 -2.750 1.00 59.31 196 ARG A O 1
ATOM 1577 N N . GLY A 1 197 ? 20.306 8.098 -1.930 1.00 57.00 197 GLY A N 1
ATOM 1578 C CA . GLY A 1 197 ? 19.832 9.449 -1.683 1.00 57.00 197 GLY A CA 1
ATOM 1579 C C . GLY A 1 197 ? 19.639 9.710 -0.195 1.00 57.00 197 GLY A C 1
ATOM 1580 O O . GLY A 1 197 ? 19.605 8.802 0.644 1.00 57.00 197 GLY A O 1
ATOM 1581 N N . ASN A 1 198 ? 19.478 10.985 0.147 1.00 64.88 198 ASN A N 1
ATOM 1582 C CA . ASN A 1 198 ? 19.129 11.372 1.500 1.00 64.88 198 ASN A CA 1
ATOM 1583 C C . ASN A 1 198 ? 17.633 11.107 1.732 1.00 64.88 198 ASN A C 1
ATOM 1585 O O . ASN A 1 198 ? 16.799 11.979 1.488 1.00 64.88 198 ASN A O 1
ATOM 1589 N N . LEU A 1 199 ? 17.258 9.901 2.183 1.00 69.00 199 LEU A N 1
ATOM 1590 C CA . LEU A 1 199 ? 15.870 9.589 2.578 1.00 69.00 199 LEU A CA 1
ATOM 1591 C C . LEU A 1 199 ? 15.329 10.569 3.637 1.00 69.00 199 LEU A C 1
ATOM 1593 O O . LEU A 1 199 ? 14.111 10.658 3.817 1.00 69.00 199 LEU A O 1
ATOM 1597 N N . LYS A 1 200 ? 16.200 11.324 4.332 1.00 69.81 200 LYS A N 1
ATOM 1598 C CA . LYS A 1 200 ? 15.787 12.404 5.239 1.00 69.81 200 LYS A CA 1
ATOM 1599 C C . LYS A 1 200 ? 15.188 13.599 4.503 1.00 69.81 200 LYS A C 1
ATOM 1601 O O . LYS A 1 200 ? 14.352 14.269 5.092 1.00 69.81 200 LYS A O 1
ATOM 1606 N N . GLU A 1 201 ? 15.452 13.770 3.211 1.00 78.25 201 GLU A N 1
ATOM 1607 C CA . GLU A 1 201 ? 14.948 14.889 2.403 1.00 78.25 201 GLU A CA 1
ATOM 1608 C C . GLU A 1 201 ? 13.845 14.441 1.445 1.00 78.25 201 GLU A C 1
ATOM 1610 O O . GLU A 1 201 ? 12.694 14.820 1.635 1.00 78.25 201 GLU A O 1
ATOM 1615 N N . VAL A 1 202 ? 14.135 13.529 0.513 1.00 88.69 202 VAL A N 1
ATOM 1616 C CA . VAL A 1 202 ? 13.216 13.206 -0.597 1.00 88.69 202 VAL A CA 1
ATOM 1617 C C . VAL A 1 202 ? 12.742 11.752 -0.558 1.00 88.69 202 VAL A C 1
ATOM 1619 O O . VAL A 1 202 ? 13.497 10.847 -0.210 1.00 88.69 202 VAL A O 1
ATOM 1622 N N . PHE A 1 203 ? 11.508 11.488 -0.969 1.00 92.44 203 PHE A N 1
ATOM 1623 C CA . PHE A 1 203 ? 11.021 10.154 -1.326 1.00 92.44 203 PHE A CA 1
ATOM 1624 C C . PHE A 1 203 ? 10.153 10.225 -2.588 1.00 92.44 203 PHE A C 1
ATOM 1626 O O . PHE A 1 203 ? 9.725 11.300 -2.984 1.00 92.44 203 PHE A O 1
ATOM 1633 N N . HIS A 1 204 ? 9.922 9.082 -3.232 1.00 93.31 204 HIS A N 1
ATOM 1634 C CA . HIS A 1 204 ? 9.171 9.005 -4.499 1.00 93.31 204 HIS A CA 1
ATOM 1635 C C . HIS A 1 204 ? 8.006 8.020 -4.429 1.00 93.31 204 HIS A C 1
ATOM 1637 O O . HIS A 1 204 ? 7.075 8.076 -5.222 1.00 93.31 204 HIS A O 1
ATOM 1643 N N . MET A 1 205 ? 8.094 7.071 -3.497 1.00 93.88 205 MET A N 1
ATOM 1644 C CA . MET A 1 205 ? 7.113 6.017 -3.302 1.00 93.88 205 MET A CA 1
ATOM 1645 C C . MET A 1 205 ? 7.180 5.491 -1.866 1.00 93.88 205 MET A C 1
ATOM 1647 O O . MET A 1 205 ? 8.138 5.759 -1.134 1.00 93.88 205 MET A O 1
ATOM 1651 N N . THR A 1 206 ? 6.210 4.669 -1.486 1.00 95.25 206 THR A N 1
ATOM 1652 C CA . THR A 1 206 ? 6.221 3.888 -0.241 1.00 95.25 206 THR A CA 1
ATOM 1653 C C . THR A 1 206 ? 6.061 2.399 -0.548 1.00 95.25 206 THR A C 1
ATOM 1655 O O . THR A 1 206 ? 5.399 2.032 -1.517 1.00 95.25 206 THR A O 1
ATOM 1658 N N . THR A 1 207 ? 6.682 1.521 0.244 1.00 94.25 207 THR A N 1
ATOM 1659 C CA . THR A 1 207 ? 6.623 0.071 -0.019 1.00 94.25 207 THR A CA 1
ATOM 1660 C C . THR A 1 207 ? 5.274 -0.539 0.335 1.00 94.25 207 THR A C 1
ATOM 1662 O O . THR A 1 207 ? 4.686 -0.124 1.331 1.00 94.25 207 THR A O 1
ATOM 1665 N N . GLY A 1 208 ? 4.910 -1.625 -0.351 1.00 93.12 208 GLY A N 1
ATOM 1666 C CA . GLY A 1 208 ? 3.714 -2.461 -0.131 1.00 93.12 208 GLY A CA 1
ATOM 1667 C C . GLY A 1 208 ? 3.585 -3.117 1.244 1.00 93.12 208 GLY A C 1
ATOM 1668 O O . GLY A 1 208 ? 2.631 -3.841 1.486 1.00 93.12 208 GLY A O 1
ATOM 1669 N N . ARG A 1 209 ? 4.516 -2.844 2.166 1.00 93.75 209 ARG A N 1
ATOM 1670 C CA . ARG A 1 209 ? 4.425 -3.276 3.564 1.00 93.75 209 ARG A CA 1
ATOM 1671 C C . ARG A 1 209 ? 3.160 -2.796 4.248 1.00 93.75 209 ARG A C 1
ATOM 1673 O O . ARG A 1 209 ? 2.605 -3.532 5.050 1.00 93.75 209 ARG A O 1
ATOM 1680 N N . ALA A 1 210 ? 2.781 -1.546 3.997 1.00 97.06 210 ALA A N 1
ATOM 1681 C CA . ALA A 1 210 ? 1.577 -0.970 4.562 1.00 97.06 210 ALA A CA 1
ATOM 1682 C C . ALA A 1 210 ? 1.119 0.225 3.720 1.00 97.06 210 ALA A C 1
ATOM 1684 O O . ALA A 1 210 ? 1.906 1.154 3.486 1.00 97.06 210 ALA A O 1
ATOM 1685 N N . HIS A 1 211 ? -0.153 0.215 3.330 1.00 98.00 211 HIS A N 1
ATOM 1686 C CA . HIS A 1 211 ? -0.838 1.313 2.654 1.00 98.00 211 HIS A CA 1
ATOM 1687 C C . HIS A 1 211 ? -2.246 1.473 3.212 1.00 98.00 211 HIS A C 1
ATOM 1689 O O . HIS A 1 211 ? -2.948 0.492 3.424 1.00 98.00 211 HIS A O 1
ATOM 1695 N N . LEU A 1 212 ? -2.665 2.716 3.411 1.00 98.12 212 LEU A N 1
ATOM 1696 C CA . LEU A 1 212 ? -4.054 3.073 3.659 1.00 98.12 212 LEU A CA 1
ATOM 1697 C C . LEU A 1 212 ? -4.570 3.799 2.412 1.00 98.12 212 LEU A C 1
ATOM 1699 O O . LEU A 1 212 ? -3.953 4.766 1.958 1.00 98.12 212 LEU A O 1
ATOM 1703 N N . LEU A 1 213 ? -5.650 3.293 1.822 1.00 97.69 213 LEU A N 1
ATOM 1704 C CA . LEU A 1 213 ? -6.179 3.759 0.539 1.00 97.69 213 LEU A CA 1
ATOM 1705 C C . LEU A 1 213 ? -7.683 3.497 0.423 1.00 97.69 213 LEU A C 1
ATOM 1707 O O . LEU A 1 213 ? -8.255 2.775 1.233 1.00 97.69 213 LEU A O 1
ATOM 1711 N N . ARG A 1 214 ? -8.329 4.078 -0.591 1.00 97.25 214 ARG A N 1
ATOM 1712 C CA . ARG A 1 214 ? -9.723 3.760 -0.938 1.00 97.25 214 ARG A CA 1
ATOM 1713 C C . ARG A 1 214 ? -9.819 2.497 -1.795 1.00 97.25 214 ARG A C 1
ATOM 1715 O O . ARG A 1 214 ? -8.986 2.310 -2.684 1.00 97.25 214 ARG A O 1
ATOM 1722 N N . ALA A 1 215 ? -10.857 1.688 -1.603 1.00 97.31 215 ALA A N 1
ATOM 1723 C CA . ALA A 1 215 ? -11.085 0.412 -2.285 1.00 97.31 215 ALA A CA 1
ATOM 1724 C C . ALA A 1 215 ? -11.102 0.551 -3.818 1.00 97.31 215 ALA A C 1
ATOM 1726 O O . ALA A 1 215 ? -10.659 -0.343 -4.540 1.00 97.31 215 ALA A O 1
ATOM 1727 N N . ARG A 1 216 ? -11.492 1.721 -4.340 1.00 96.25 216 ARG A N 1
ATOM 1728 C CA . ARG A 1 216 ? -11.368 2.040 -5.774 1.00 96.25 216 ARG A CA 1
ATOM 1729 C C . ARG A 1 216 ? -9.955 1.862 -6.337 1.00 96.25 216 ARG A C 1
ATOM 1731 O O . ARG A 1 216 ? -9.825 1.485 -7.495 1.00 96.25 216 ARG A O 1
ATOM 1738 N N . TRP A 1 217 ? -8.901 2.091 -5.549 1.00 97.56 217 TRP A N 1
ATOM 1739 C CA . TRP A 1 217 ? -7.524 1.886 -6.008 1.00 97.56 217 TRP A CA 1
ATOM 1740 C C . TRP A 1 217 ? -7.184 0.404 -6.151 1.00 97.56 217 TRP A C 1
ATOM 1742 O O . TRP A 1 217 ? -6.404 0.052 -7.030 1.00 97.56 217 TRP A O 1
ATOM 1752 N N . MET A 1 218 ? -7.804 -0.468 -5.353 1.00 98.38 218 MET A N 1
ATOM 1753 C CA . MET A 1 218 ? -7.696 -1.917 -5.529 1.00 98.38 218 MET A CA 1
ATOM 1754 C C . MET A 1 218 ? -8.360 -2.351 -6.846 1.00 98.38 218 MET A C 1
ATO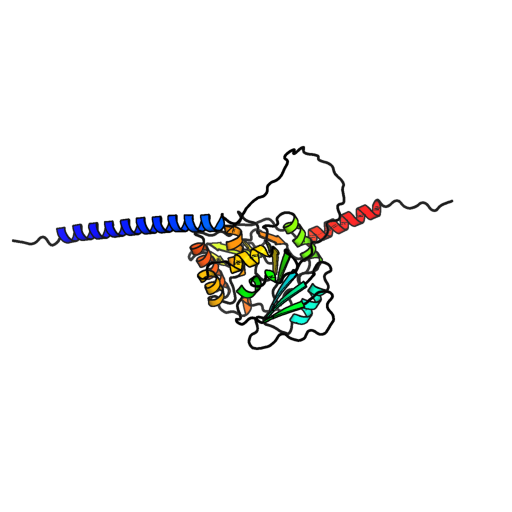M 1756 O O . MET A 1 218 ? -7.728 -3.036 -7.644 1.00 98.38 218 MET A O 1
ATOM 1760 N N . ASN A 1 219 ? -9.572 -1.858 -7.129 1.00 97.94 219 ASN A N 1
ATOM 1761 C CA . ASN A 1 219 ? -10.277 -2.121 -8.394 1.00 97.94 219 ASN A CA 1
ATOM 1762 C C . ASN A 1 219 ? -9.539 -1.564 -9.621 1.00 97.94 219 ASN A C 1
ATOM 1764 O O . ASN A 1 219 ? -9.428 -2.223 -10.654 1.00 97.94 219 ASN A O 1
ATOM 1768 N N . ALA A 1 220 ? -9.004 -0.348 -9.519 1.00 97.75 220 ALA A N 1
ATOM 1769 C CA . ALA A 1 220 ? -8.208 0.246 -10.587 1.00 97.75 220 ALA A CA 1
ATOM 1770 C C . ALA A 1 220 ? -6.921 -0.558 -10.835 1.00 97.75 220 ALA A C 1
ATOM 1772 O O . ALA A 1 220 ? -6.518 -0.741 -11.981 1.00 97.75 220 ALA A O 1
ATOM 1773 N N . PHE A 1 221 ? -6.302 -1.084 -9.773 1.00 98.31 221 PHE A N 1
ATOM 1774 C CA . PHE A 1 221 ? -5.119 -1.931 -9.880 1.00 98.31 221 PHE A CA 1
ATOM 1775 C C . PHE A 1 221 ? -5.417 -3.242 -10.610 1.00 98.31 221 PHE A C 1
ATOM 1777 O O . PHE A 1 221 ? -4.676 -3.624 -11.511 1.00 98.31 221 PHE A O 1
ATOM 1784 N N . THR A 1 222 ? -6.509 -3.924 -10.264 1.00 97.75 222 THR A N 1
ATOM 1785 C CA . THR A 1 222 ? -6.901 -5.184 -10.917 1.00 97.75 222 THR A CA 1
ATOM 1786 C C . THR A 1 222 ? -7.367 -4.990 -12.358 1.00 97.75 222 THR A C 1
ATOM 1788 O O . THR A 1 222 ? -7.317 -5.936 -13.139 1.00 97.75 222 THR A O 1
ATOM 1791 N N . SER A 1 223 ? -7.750 -3.765 -12.723 1.00 97.75 223 SER A N 1
ATOM 1792 C CA . SER A 1 223 ? -8.137 -3.373 -14.085 1.00 97.75 223 SER A CA 1
ATOM 1793 C C . SER A 1 223 ? -6.952 -2.956 -14.968 1.00 97.75 223 SER A C 1
ATOM 1795 O O . SER A 1 223 ? -7.148 -2.572 -16.122 1.00 97.75 223 SER A O 1
ATOM 1797 N N . LEU A 1 224 ? -5.714 -3.006 -14.458 1.00 97.62 224 LEU A N 1
ATOM 1798 C CA . LEU A 1 224 ? -4.526 -2.735 -15.267 1.00 97.62 224 LEU A CA 1
ATOM 1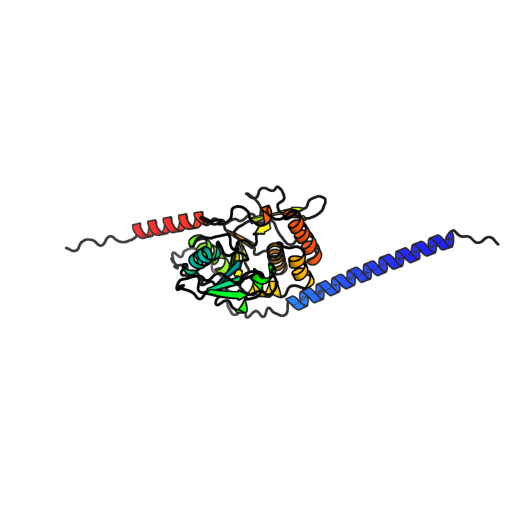799 C C . LEU A 1 224 ? -4.391 -3.741 -16.425 1.00 97.62 224 LEU A C 1
ATOM 1801 O O . LEU A 1 224 ? -4.763 -4.907 -16.278 1.00 97.62 224 LEU A O 1
ATOM 1805 N N . PRO A 1 225 ? -3.781 -3.336 -17.557 1.00 97.38 225 PRO A N 1
ATOM 1806 C CA . PRO A 1 225 ? -3.488 -4.241 -18.662 1.00 97.38 225 PRO A CA 1
ATOM 1807 C C . PRO A 1 225 ? -2.802 -5.534 -18.202 1.00 97.38 225 PRO A C 1
ATOM 1809 O O . PRO A 1 225 ? -1.848 -5.504 -17.416 1.00 97.38 225 PRO A O 1
ATOM 1812 N N . SER A 1 226 ? -3.253 -6.673 -18.733 1.00 96.88 226 SER A N 1
ATOM 1813 C CA . SER A 1 226 ? -2.788 -8.007 -18.324 1.00 96.88 226 SER A CA 1
ATOM 1814 C C . SER A 1 226 ? -1.268 -8.159 -18.402 1.00 96.88 226 SER A C 1
ATOM 1816 O O . SER A 1 226 ? -0.656 -8.748 -17.518 1.00 96.88 226 SER A O 1
ATOM 1818 N N . ASN A 1 227 ? -0.619 -7.536 -19.387 1.00 97.00 227 ASN A N 1
ATOM 1819 C CA . ASN A 1 227 ? 0.836 -7.559 -19.538 1.00 97.00 227 ASN A CA 1
ATOM 1820 C C . ASN A 1 227 ? 1.608 -6.860 -18.394 1.00 97.00 227 ASN A C 1
ATOM 1822 O O . ASN A 1 227 ? 2.811 -7.110 -18.240 1.00 97.00 227 ASN A O 1
ATOM 1826 N N . LEU A 1 228 ? 0.976 -5.964 -17.627 1.00 97.06 228 LEU A N 1
ATOM 1827 C CA . LEU A 1 228 ? 1.549 -5.353 -16.424 1.00 97.06 228 LEU A CA 1
ATOM 1828 C C . LEU A 1 228 ? 1.355 -6.265 -15.211 1.00 97.06 228 LEU A C 1
ATOM 1830 O O . LEU A 1 228 ? 2.324 -6.532 -14.498 1.00 97.06 228 LEU A O 1
ATOM 1834 N N . LEU A 1 229 ? 0.148 -6.809 -15.034 1.00 97.38 229 LEU A N 1
ATOM 1835 C CA . LEU A 1 229 ? -0.165 -7.763 -13.964 1.00 97.38 229 LEU A CA 1
ATOM 1836 C C . LEU A 1 229 ? 0.684 -9.040 -14.073 1.00 97.38 229 LEU A C 1
ATOM 1838 O O . LEU A 1 229 ? 1.279 -9.485 -13.087 1.00 97.38 229 LEU A O 1
ATOM 1842 N N . ASP A 1 230 ? 0.838 -9.569 -15.288 1.00 97.12 230 ASP A N 1
ATOM 1843 C CA . ASP A 1 230 ? 1.704 -10.708 -15.600 1.00 97.12 230 ASP A CA 1
ATOM 1844 C C . ASP A 1 230 ? 3.170 -10.419 -15.300 1.00 97.12 230 ASP A C 1
ATOM 1846 O O . ASP A 1 230 ? 3.928 -11.315 -14.924 1.00 97.12 230 ASP A O 1
ATOM 1850 N N . PHE A 1 231 ? 3.608 -9.174 -15.489 1.00 97.31 231 PHE A N 1
ATOM 1851 C CA . PHE A 1 231 ? 4.988 -8.817 -15.209 1.00 97.31 231 PHE A CA 1
ATOM 1852 C C . PHE A 1 231 ? 5.278 -8.801 -13.713 1.00 97.31 231 PHE A C 1
ATOM 1854 O O . PHE A 1 231 ? 6.346 -9.260 -13.320 1.00 97.31 231 PHE A O 1
ATOM 1861 N N . ILE A 1 232 ? 4.348 -8.330 -12.878 1.00 96.62 232 ILE A N 1
ATOM 1862 C CA . ILE A 1 232 ? 4.482 -8.407 -11.414 1.00 96.62 232 ILE A CA 1
ATOM 1863 C C . ILE A 1 232 ? 4.640 -9.867 -10.984 1.00 96.62 232 ILE A C 1
ATOM 1865 O O . ILE A 1 232 ? 5.521 -10.203 -10.191 1.00 96.62 232 ILE A O 1
ATOM 1869 N N . ASP A 1 233 ? 3.832 -10.749 -11.565 1.00 94.12 233 ASP A N 1
ATOM 1870 C CA . ASP A 1 233 ? 3.870 -12.170 -11.256 1.00 94.12 233 ASP A CA 1
ATOM 1871 C C . ASP A 1 233 ? 5.171 -12.858 -11.712 1.00 94.12 233 ASP A C 1
ATOM 1873 O O . ASP A 1 233 ? 5.800 -13.600 -10.954 1.00 94.12 233 ASP A O 1
ATOM 1877 N N . LYS A 1 234 ? 5.636 -12.562 -12.931 1.00 94.00 234 LYS A N 1
ATOM 1878 C CA . LYS A 1 234 ? 6.901 -13.092 -13.470 1.00 94.00 234 LYS A CA 1
ATOM 1879 C C . LYS A 1 234 ? 8.119 -12.512 -12.743 1.00 94.00 234 LYS A C 1
ATOM 1881 O O . LYS A 1 234 ? 9.076 -13.229 -12.448 1.00 94.00 234 LYS A O 1
ATOM 1886 N N . ASN A 1 235 ? 8.077 -11.228 -12.390 1.00 91.94 235 ASN A N 1
ATOM 1887 C CA . ASN A 1 235 ? 9.146 -10.509 -11.697 1.00 91.94 235 ASN A CA 1
ATOM 1888 C C . ASN A 1 235 ? 9.005 -10.565 -10.161 1.00 91.94 235 ASN A C 1
ATOM 1890 O O . ASN A 1 235 ? 9.456 -9.673 -9.442 1.00 91.94 235 ASN A O 1
ATOM 1894 N N . LYS A 1 236 ? 8.406 -11.638 -9.635 1.00 86.44 236 LYS A N 1
ATOM 1895 C CA . LYS A 1 236 ? 8.154 -11.830 -8.203 1.00 86.44 236 LYS A CA 1
ATOM 1896 C C . LYS A 1 236 ? 9.428 -11.946 -7.346 1.00 86.44 236 LYS A C 1
ATOM 1898 O O . LYS A 1 236 ? 10.491 -12.303 -7.860 1.00 86.44 236 LYS A O 1
ATOM 1903 N N . PRO A 1 237 ? 9.344 -11.708 -6.025 1.00 84.75 237 PRO A N 1
ATOM 1904 C CA . PRO A 1 237 ? 8.198 -11.176 -5.293 1.00 84.75 237 PRO A CA 1
ATOM 1905 C C . PRO A 1 237 ? 8.359 -9.665 -5.076 1.00 84.75 237 PRO A C 1
ATOM 1907 O O . PRO A 1 237 ? 8.927 -9.220 -4.074 1.00 84.75 237 PRO A O 1
ATOM 1910 N N . THR A 1 238 ? 7.923 -8.862 -6.049 1.00 91.62 238 THR A N 1
ATOM 1911 C CA . THR A 1 238 ? 7.980 -7.401 -5.957 1.00 91.62 238 THR A CA 1
ATOM 1912 C C . THR A 1 238 ? 7.086 -6.723 -7.007 1.00 91.62 238 THR A C 1
ATOM 1914 O O . THR A 1 238 ? 6.634 -7.380 -7.937 1.00 91.62 238 THR A O 1
ATOM 1917 N N . CYS A 1 239 ? 6.962 -5.394 -6.909 1.00 95.31 239 CYS A N 1
ATOM 1918 C CA . CYS A 1 239 ? 6.548 -4.432 -7.940 1.00 95.31 239 CYS A CA 1
ATOM 1919 C C . CYS A 1 239 ? 5.083 -4.066 -7.994 1.00 95.31 239 CYS A C 1
ATOM 1921 O O . CYS A 1 239 ? 4.747 -3.099 -8.673 1.00 95.31 239 CYS A O 1
ATOM 1923 N N . GLU A 1 240 ? 4.241 -4.767 -7.258 1.00 96.88 240 GLU A N 1
ATOM 1924 C CA . GLU A 1 240 ? 2.853 -4.393 -7.059 1.00 96.88 240 GLU A CA 1
ATOM 1925 C C . GLU A 1 240 ? 2.750 -2.985 -6.456 1.00 96.88 240 GLU A C 1
ATOM 1927 O O . GLU A 1 240 ? 2.012 -2.142 -6.946 1.00 96.88 240 GLU A O 1
ATOM 1932 N N . ASP A 1 241 ? 3.603 -2.666 -5.485 1.00 96.44 241 ASP A N 1
ATOM 1933 C CA . ASP A 1 241 ? 3.618 -1.361 -4.834 1.00 96.44 241 ASP A CA 1
ATOM 1934 C C . ASP A 1 241 ? 4.144 -0.241 -5.744 1.00 96.44 241 ASP A C 1
ATOM 1936 O O . ASP A 1 241 ? 3.582 0.848 -5.771 1.00 96.44 241 ASP A O 1
ATOM 1940 N N . ILE A 1 242 ? 5.191 -0.501 -6.534 1.00 97.25 242 ILE A N 1
ATOM 1941 C CA . ILE A 1 242 ? 5.675 0.438 -7.563 1.00 97.25 242 ILE A CA 1
ATOM 1942 C C . ILE A 1 242 ? 4.565 0.698 -8.586 1.00 97.25 242 ILE A C 1
ATOM 1944 O O . ILE A 1 242 ? 4.317 1.844 -8.950 1.00 97.25 242 ILE A O 1
ATOM 1948 N N . THR A 1 243 ? 3.889 -0.365 -9.024 1.00 97.50 243 THR A N 1
ATOM 1949 C CA . THR A 1 243 ? 2.810 -0.287 -10.013 1.00 97.50 243 THR A CA 1
ATOM 1950 C C . THR A 1 243 ? 1.626 0.508 -9.473 1.00 97.50 243 THR A C 1
ATOM 1952 O O . THR A 1 243 ? 1.097 1.345 -10.196 1.00 97.50 243 THR A O 1
ATOM 1955 N N . LEU A 1 244 ? 1.269 0.330 -8.195 1.00 97.38 244 LEU A N 1
ATOM 1956 C CA . LEU A 1 244 ? 0.240 1.124 -7.525 1.00 97.38 244 LEU A CA 1
ATOM 1957 C C . LEU A 1 244 ? 0.569 2.623 -7.586 1.00 97.38 244 LEU A C 1
ATOM 1959 O O . LEU A 1 244 ? -0.277 3.415 -7.989 1.00 97.38 244 LEU A O 1
ATOM 1963 N N . HIS A 1 245 ? 1.801 3.022 -7.252 1.00 96.44 245 HIS A N 1
ATOM 1964 C CA . HIS A 1 245 ? 2.189 4.440 -7.308 1.00 96.44 245 HIS A CA 1
ATOM 1965 C C . HIS A 1 245 ? 2.225 4.994 -8.736 1.00 96.44 245 HIS A C 1
ATOM 1967 O O . HIS A 1 245 ? 1.856 6.147 -8.935 1.00 96.44 245 HIS A O 1
ATOM 1973 N N . PHE A 1 246 ? 2.617 4.196 -9.737 1.00 96.69 246 PHE A N 1
ATOM 1974 C CA . PHE A 1 246 ? 2.522 4.601 -11.147 1.00 96.69 246 PHE A CA 1
ATOM 1975 C C . PHE A 1 246 ? 1.071 4.785 -11.596 1.00 96.69 246 PHE A C 1
ATOM 1977 O O . PHE A 1 246 ? 0.766 5.782 -12.242 1.00 96.69 246 PHE A O 1
ATOM 1984 N N . LEU A 1 247 ? 0.180 3.862 -11.225 1.00 96.19 247 LEU A N 1
ATOM 1985 C CA . LEU A 1 247 ? -1.253 3.970 -11.492 1.00 96.19 247 LEU A CA 1
ATOM 1986 C C . LEU A 1 247 ? -1.818 5.266 -10.898 1.00 96.19 247 LEU A C 1
ATOM 1988 O O . LEU A 1 247 ? -2.457 6.039 -11.603 1.00 96.19 247 LEU A O 1
ATOM 1992 N N . ILE A 1 248 ? -1.531 5.538 -9.626 1.00 94.31 248 ILE A N 1
ATOM 1993 C CA . ILE A 1 248 ? -2.021 6.740 -8.943 1.00 94.31 248 ILE A CA 1
ATOM 1994 C C . ILE A 1 248 ? -1.456 8.006 -9.584 1.00 94.31 248 ILE A C 1
ATOM 1996 O O . ILE A 1 248 ? -2.215 8.933 -9.843 1.00 94.31 248 ILE A O 1
ATOM 2000 N N . ALA A 1 249 ? -0.154 8.051 -9.873 1.00 94.00 249 ALA A N 1
ATOM 2001 C CA . ALA A 1 249 ? 0.491 9.211 -10.491 1.00 94.00 249 ALA A CA 1
ATOM 2002 C C . ALA A 1 249 ? 0.070 9.436 -11.955 1.00 94.00 249 ALA A C 1
ATOM 2004 O O . ALA A 1 249 ? 0.220 10.533 -12.483 1.00 94.00 249 ALA A O 1
ATOM 2005 N N . ASN A 1 250 ? -0.435 8.403 -12.631 1.00 93.38 250 ASN A N 1
ATOM 2006 C CA . ASN A 1 250 ? -1.012 8.536 -13.965 1.00 93.38 250 ASN A CA 1
ATOM 2007 C C . ASN A 1 250 ? -2.438 9.094 -13.912 1.00 93.38 250 ASN A C 1
ATOM 2009 O O . ASN A 1 250 ? -2.839 9.862 -14.780 1.00 93.38 250 ASN A O 1
ATOM 2013 N N . THR A 1 251 ? -3.202 8.697 -12.896 1.00 90.62 251 THR A N 1
ATOM 2014 C CA . THR A 1 251 ? -4.594 9.127 -12.707 1.00 90.62 251 THR A CA 1
ATOM 2015 C C . THR A 1 251 ? -4.696 10.478 -11.993 1.00 90.62 251 THR A C 1
ATOM 2017 O O . THR A 1 251 ? -5.678 11.195 -12.153 1.00 90.62 251 THR A O 1
ATOM 2020 N N . THR A 1 252 ? -3.693 10.840 -11.195 1.00 85.25 252 THR A N 1
ATOM 2021 C CA . THR A 1 252 ? -3.668 12.043 -10.354 1.00 85.25 252 THR A CA 1
ATOM 2022 C C . THR A 1 252 ? -2.319 12.743 -10.478 1.00 85.25 252 THR A C 1
ATOM 2024 O O . THR A 1 252 ? -1.291 12.093 -10.635 1.00 85.25 252 THR A O 1
ATOM 2027 N N . SER A 1 253 ? -2.276 14.069 -10.345 1.00 70.69 253 SER A N 1
ATOM 2028 C CA . SER A 1 253 ? -1.023 14.832 -10.483 1.00 70.69 253 SER A CA 1
ATOM 2029 C C . SER A 1 253 ? -0.004 14.632 -9.340 1.00 70.69 253 SER A C 1
ATOM 2031 O O . SER A 1 253 ? 1.086 15.191 -9.429 1.00 70.69 253 SER A O 1
ATOM 2033 N N . SER A 1 254 ? -0.342 13.843 -8.304 1.00 66.50 254 SER A N 1
ATOM 2034 C CA . SER A 1 254 ? 0.507 13.201 -7.272 1.00 66.50 254 SER A CA 1
ATOM 2035 C C . SER A 1 254 ? -0.221 13.223 -5.925 1.00 66.50 254 SER A C 1
ATOM 2037 O O . SER A 1 254 ? -0.299 14.270 -5.288 1.00 66.50 254 SER A O 1
ATOM 2039 N N . THR A 1 255 ? -0.701 12.067 -5.458 1.00 73.00 255 THR A N 1
ATOM 2040 C CA . THR A 1 255 ? -1.475 11.948 -4.204 1.00 73.00 255 THR A CA 1
ATOM 2041 C C . THR A 1 255 ? -0.842 10.972 -3.192 1.00 73.00 255 THR A C 1
ATOM 2043 O O . THR A 1 255 ? -1.509 10.360 -2.358 1.00 73.00 255 THR A O 1
ATOM 2046 N N . LEU A 1 256 ? 0.486 10.807 -3.224 1.00 90.94 256 LEU A N 1
ATOM 2047 C CA . LEU A 1 256 ? 1.203 10.009 -2.225 1.00 90.94 256 LEU A CA 1
ATOM 2048 C C . LEU A 1 256 ? 1.479 10.812 -0.949 1.00 90.94 256 LEU A C 1
ATOM 2050 O O . LEU A 1 256 ? 2.198 11.808 -0.971 1.00 90.94 256 LEU A O 1
ATOM 2054 N N . ILE A 1 257 ? 1.017 10.298 0.188 1.00 94.81 257 ILE A N 1
ATOM 2055 C CA . ILE A 1 257 ? 1.283 10.864 1.512 1.00 94.81 257 ILE A CA 1
ATOM 2056 C C . ILE A 1 257 ? 2.161 9.903 2.313 1.00 94.81 257 ILE A C 1
ATOM 2058 O O . ILE A 1 257 ? 1.865 8.714 2.435 1.00 94.81 257 ILE A O 1
ATOM 2062 N N . PHE A 1 258 ? 3.253 10.415 2.883 1.00 95.69 258 PHE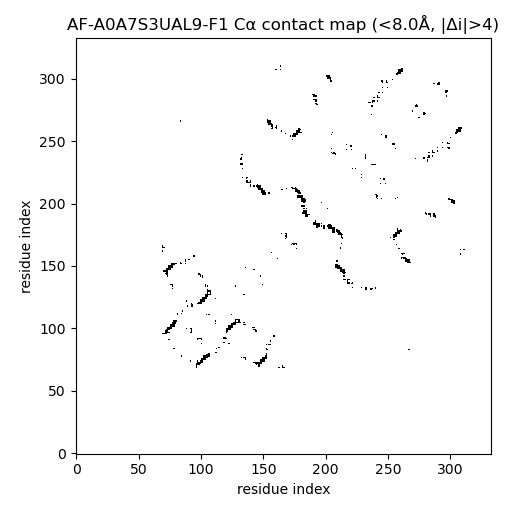 A N 1
ATOM 2063 C CA . PHE A 1 258 ? 4.094 9.650 3.801 1.00 95.69 258 PHE A CA 1
ATOM 2064 C C . PHE A 1 258 ? 3.816 10.036 5.254 1.00 95.69 258 PHE A C 1
ATOM 2066 O O . PHE A 1 258 ? 4.033 11.183 5.652 1.00 95.69 258 PHE A O 1
ATOM 2073 N N . VAL A 1 259 ? 3.418 9.042 6.049 1.00 96.69 259 VAL A N 1
ATOM 2074 C CA . VAL A 1 259 ? 3.295 9.147 7.505 1.00 96.69 259 VAL A CA 1
ATOM 2075 C C . VAL A 1 259 ? 4.351 8.263 8.155 1.00 96.69 259 VAL A C 1
ATOM 2077 O O . VAL A 1 259 ? 4.362 7.049 7.955 1.00 96.69 259 VAL A O 1
ATOM 2080 N N . LYS A 1 260 ? 5.233 8.847 8.968 1.00 96.06 260 LYS A N 1
ATOM 2081 C CA . LYS A 1 260 ? 6.138 8.091 9.833 1.00 96.06 260 LYS A CA 1
ATOM 2082 C C . LYS A 1 260 ? 5.332 7.514 11.007 1.00 96.06 260 LYS A C 1
ATOM 2084 O O . LYS A 1 260 ? 4.779 8.303 11.780 1.00 96.06 260 LYS A O 1
ATOM 2089 N N . PRO A 1 261 ? 5.273 6.177 11.164 1.00 96.12 261 PRO A N 1
ATOM 2090 C CA . PRO A 1 261 ? 4.552 5.548 12.269 1.00 96.12 261 PRO A CA 1
ATOM 2091 C C . PRO A 1 261 ? 5.090 5.958 13.640 1.00 96.12 261 PRO A C 1
ATOM 2093 O O . PRO A 1 261 ? 6.292 6.190 13.781 1.00 96.12 261 PRO A O 1
ATOM 2096 N N . CYS A 1 262 ? 4.213 5.970 14.644 1.00 93.56 262 CYS A N 1
ATOM 2097 C CA . CYS A 1 262 ? 4.564 6.229 16.038 1.00 93.56 262 CYS A CA 1
ATOM 2098 C C . CYS A 1 262 ? 5.494 5.136 16.588 1.00 93.56 262 CYS A C 1
ATOM 2100 O O . CYS A 1 262 ? 6.602 5.427 17.030 1.00 93.56 262 CYS A O 1
ATOM 2102 N N . SER A 1 263 ? 5.061 3.870 16.543 1.00 91.75 263 SER A N 1
ATOM 2103 C CA . SER A 1 263 ? 5.871 2.739 17.015 1.00 91.75 263 SER A CA 1
ATOM 2104 C C . SER A 1 263 ? 5.572 1.471 16.204 1.00 91.75 263 SER A C 1
ATOM 2106 O O . SER A 1 263 ? 4.766 0.634 16.613 1.00 91.75 263 SER A O 1
ATOM 2108 N N . PRO A 1 264 ? 6.172 1.328 15.007 1.00 92.94 264 PRO A N 1
ATOM 2109 C CA . PRO A 1 264 ? 5.930 0.175 14.152 1.00 92.94 264 PRO A CA 1
ATOM 2110 C C . PRO A 1 264 ? 6.674 -1.057 14.687 1.00 92.94 264 PRO A C 1
ATOM 2112 O O . PRO A 1 264 ? 7.885 -1.006 14.913 1.00 92.94 264 PRO A O 1
ATOM 2115 N N . VAL A 1 265 ? 5.989 -2.195 14.814 1.00 92.25 265 VAL A N 1
ATOM 2116 C CA . VAL A 1 265 ? 6.614 -3.459 15.243 1.00 92.25 265 VAL A CA 1
ATOM 2117 C C . VAL A 1 265 ? 6.824 -4.371 14.041 1.00 92.25 265 VAL A C 1
ATOM 2119 O O . VAL A 1 265 ? 5.867 -4.833 13.425 1.00 92.25 265 VAL A O 1
ATOM 2122 N N . VAL A 1 266 ? 8.088 -4.666 13.726 1.00 90.25 266 VAL A N 1
ATOM 2123 C CA . VAL A 1 266 ? 8.459 -5.624 12.674 1.00 90.25 266 VAL A CA 1
ATOM 2124 C C . VAL A 1 266 ? 8.627 -7.011 13.292 1.00 90.25 266 VAL A C 1
ATOM 2126 O O . VAL A 1 266 ? 9.570 -7.249 14.046 1.00 90.25 266 VAL A O 1
ATOM 2129 N N . LEU A 1 267 ? 7.735 -7.940 12.954 1.00 86.62 267 LEU A N 1
ATOM 2130 C CA . LEU A 1 267 ? 7.692 -9.285 13.540 1.00 86.62 267 LEU A CA 1
ATOM 2131 C C . LEU A 1 267 ? 8.792 -10.204 12.998 1.00 86.62 267 LEU A C 1
ATOM 2133 O O . LEU A 1 267 ? 9.225 -11.133 13.678 1.00 86.62 267 LEU A O 1
ATOM 2137 N N . ARG A 1 268 ? 9.293 -9.927 11.789 1.00 82.94 268 ARG A N 1
ATOM 2138 C CA . ARG A 1 268 ? 10.297 -10.759 11.120 1.00 82.94 268 ARG A CA 1
ATOM 2139 C C . ARG A 1 268 ? 11.554 -9.974 10.762 1.00 82.94 268 ARG A C 1
ATOM 2141 O O . ARG A 1 268 ? 11.545 -9.054 9.949 1.00 82.94 268 ARG A O 1
ATOM 2148 N N . ARG A 1 269 ? 12.701 -10.420 11.287 1.00 67.44 269 ARG A N 1
ATOM 2149 C CA . ARG A 1 269 ? 14.010 -9.756 11.094 1.00 67.44 269 ARG A CA 1
ATOM 2150 C C . ARG A 1 269 ? 14.525 -9.753 9.645 1.00 67.44 269 ARG A C 1
ATOM 2152 O O . ARG A 1 269 ? 15.257 -8.840 9.245 1.00 67.44 269 ARG A O 1
ATOM 2159 N N . ARG A 1 270 ? 14.180 -10.769 8.844 1.00 71.50 270 ARG A N 1
ATOM 2160 C CA . ARG A 1 270 ? 14.601 -10.896 7.434 1.00 71.50 270 ARG A CA 1
ATOM 2161 C C . ARG A 1 270 ? 13.402 -10.866 6.495 1.00 71.50 270 ARG A C 1
ATOM 2163 O O . ARG A 1 270 ? 12.813 -11.912 6.245 1.00 71.50 270 ARG A O 1
ATOM 2170 N N . GLY A 1 271 ? 13.090 -9.687 5.956 1.00 71.31 271 GLY A N 1
ATOM 2171 C CA . GLY A 1 271 ? 12.088 -9.483 4.901 1.00 71.31 271 GLY A CA 1
ATOM 2172 C C . GLY A 1 271 ? 12.517 -10.013 3.524 1.00 71.31 271 GLY A C 1
ATOM 2173 O O . GLY A 1 271 ? 13.663 -10.432 3.341 1.00 71.31 271 GLY A O 1
ATOM 2174 N N . MET A 1 272 ? 11.618 -9.962 2.534 1.00 77.50 272 MET A N 1
ATOM 2175 C CA . MET A 1 272 ? 11.891 -10.431 1.160 1.00 77.50 272 MET A CA 1
ATOM 2176 C C . MET A 1 272 ? 13.125 -9.780 0.521 1.00 77.50 272 MET A C 1
ATOM 2178 O O . MET A 1 272 ? 13.882 -10.470 -0.161 1.00 77.50 272 MET A O 1
ATOM 2182 N N . SER A 1 273 ? 13.387 -8.502 0.818 1.00 74.19 273 SER A N 1
ATOM 2183 C CA . SER A 1 273 ? 14.558 -7.765 0.321 1.00 74.19 273 SER A CA 1
ATOM 2184 C C . SER A 1 273 ? 15.903 -8.355 0.747 1.00 74.19 273 SER A C 1
ATOM 2186 O O . SER A 1 273 ? 16.891 -8.188 0.041 1.00 74.19 273 SER A O 1
ATOM 2188 N N . LYS A 1 274 ? 15.949 -9.061 1.884 1.00 75.38 274 LYS A N 1
ATOM 2189 C CA . LYS A 1 274 ? 17.152 -9.752 2.376 1.00 75.38 274 LYS A CA 1
ATOM 2190 C C . LYS A 1 274 ? 17.212 -11.220 1.948 1.00 75.38 274 LYS A C 1
ATOM 2192 O O . LYS A 1 274 ? 18.281 -11.811 1.981 1.00 75.38 274 LYS A O 1
ATOM 2197 N N . ARG A 1 275 ? 16.068 -11.823 1.609 1.00 70.62 275 ARG A N 1
ATOM 2198 C CA . ARG A 1 275 ? 15.950 -13.255 1.275 1.00 70.62 275 ARG A CA 1
ATOM 2199 C C . ARG A 1 275 ? 16.044 -13.535 -0.222 1.00 70.62 275 ARG A C 1
ATOM 2201 O O . ARG A 1 275 ? 16.364 -14.651 -0.605 1.00 70.62 275 ARG A O 1
ATOM 2208 N N . THR A 1 276 ? 15.744 -12.544 -1.058 1.00 75.88 276 THR A N 1
ATOM 2209 C CA . THR A 1 276 ? 15.645 -12.728 -2.507 1.00 75.88 276 THR A CA 1
ATOM 2210 C C . THR A 1 276 ? 16.885 -12.174 -3.190 1.00 75.88 276 THR A C 1
ATOM 2212 O O . THR A 1 276 ? 17.157 -10.971 -3.134 1.00 75.88 276 THR A O 1
ATOM 2215 N N . ARG A 1 277 ? 17.622 -13.043 -3.887 1.00 77.69 277 ARG A N 1
ATOM 2216 C CA . ARG A 1 277 ? 18.735 -12.623 -4.742 1.00 77.69 277 ARG A CA 1
ATOM 2217 C C . ARG A 1 277 ? 18.219 -11.637 -5.796 1.00 77.69 277 ARG A C 1
ATOM 2219 O O . ARG A 1 277 ? 17.155 -11.842 -6.378 1.00 77.69 277 ARG A O 1
ATOM 2226 N N . HIS A 1 278 ? 18.970 -10.565 -6.040 1.00 84.69 278 HIS A N 1
ATOM 2227 C CA . HIS A 1 278 ? 18.627 -9.538 -7.032 1.00 84.69 278 HIS A CA 1
ATOM 2228 C C . HIS A 1 278 ? 17.318 -8.769 -6.765 1.00 84.69 278 HIS A C 1
ATOM 2230 O O . HIS A 1 278 ? 16.790 -8.152 -7.685 1.00 84.69 278 HIS A O 1
ATOM 2236 N N . TRP A 1 279 ? 16.795 -8.737 -5.531 1.00 88.00 279 TRP A N 1
ATOM 2237 C CA . TRP A 1 279 ? 15.547 -8.018 -5.220 1.00 88.00 279 TRP A CA 1
ATOM 2238 C C . TRP A 1 279 ? 15.554 -6.546 -5.678 1.00 88.00 279 TRP A C 1
ATOM 2240 O O . TRP A 1 279 ? 14.613 -6.079 -6.315 1.00 88.00 279 TRP A O 1
ATOM 2250 N N . TRP A 1 280 ? 16.654 -5.830 -5.432 1.00 89.12 280 TRP A N 1
ATOM 2251 C CA . TRP A 1 280 ? 16.842 -4.432 -5.852 1.00 89.12 280 TRP A CA 1
ATOM 2252 C C . TRP A 1 280 ? 16.873 -4.273 -7.381 1.00 89.12 280 TRP A C 1
ATOM 2254 O O . TRP A 1 280 ? 16.319 -3.318 -7.928 1.00 89.12 280 TRP A O 1
ATOM 2264 N N . VAL A 1 281 ? 17.475 -5.244 -8.077 1.00 91.62 281 VAL A N 1
ATOM 2265 C CA . VAL A 1 281 ? 17.536 -5.288 -9.546 1.00 91.62 281 VAL A CA 1
ATOM 2266 C C . VAL A 1 281 ? 16.142 -5.524 -10.118 1.00 91.62 281 VAL A C 1
ATOM 2268 O O . VAL A 1 281 ? 15.723 -4.788 -11.003 1.00 91.62 281 VAL A O 1
ATOM 2271 N N . ARG A 1 282 ? 15.380 -6.474 -9.558 1.00 94.69 282 ARG A N 1
ATOM 2272 C CA . ARG A 1 282 ? 13.986 -6.734 -9.949 1.00 94.69 282 ARG A CA 1
ATOM 2273 C C . ARG A 1 282 ? 13.116 -5.487 -9.786 1.00 94.69 282 ARG A C 1
ATOM 2275 O O . ARG A 1 282 ? 12.333 -5.172 -10.675 1.00 94.69 282 ARG A O 1
ATOM 2282 N N . ARG A 1 283 ? 13.287 -4.727 -8.701 1.00 95.75 283 ARG A N 1
ATOM 2283 C CA . ARG A 1 283 ? 12.566 -3.456 -8.495 1.00 95.75 283 ARG A CA 1
ATOM 2284 C C . ARG A 1 283 ? 12.958 -2.366 -9.473 1.00 95.75 283 ARG A C 1
ATOM 2286 O O . ARG A 1 283 ? 12.087 -1.667 -9.980 1.00 95.75 283 ARG A O 1
ATOM 2293 N N . SER A 1 284 ? 14.246 -2.263 -9.778 1.00 95.62 284 SER A N 1
ATOM 2294 C CA . SER A 1 284 ? 14.734 -1.359 -10.821 1.00 95.62 284 SER A CA 1
ATOM 2295 C C . SER A 1 284 ? 14.163 -1.741 -12.192 1.00 95.62 284 SER A C 1
ATOM 2297 O O . SER A 1 284 ? 13.713 -0.872 -12.934 1.00 95.62 284 SER A O 1
ATOM 2299 N N . ALA A 1 285 ? 14.065 -3.036 -12.511 1.00 96.38 285 ALA A N 1
ATOM 2300 C CA . ALA A 1 285 ? 13.430 -3.504 -13.744 1.00 96.38 285 ALA A CA 1
ATOM 2301 C C . ALA A 1 285 ? 11.954 -3.076 -13.839 1.00 96.38 285 ALA A C 1
ATOM 2303 O O . ALA A 1 285 ? 11.495 -2.690 -14.911 1.00 96.38 285 ALA A O 1
ATOM 2304 N N . CYS A 1 286 ? 11.228 -3.059 -12.719 1.00 97.19 286 CYS A N 1
ATOM 2305 C CA . CYS A 1 286 ? 9.852 -2.561 -12.682 1.00 97.19 286 CYS A CA 1
ATOM 2306 C C . CYS A 1 286 ? 9.741 -1.070 -12.932 1.00 97.19 286 CYS A C 1
ATOM 2308 O O . CYS A 1 286 ? 8.904 -0.671 -13.732 1.00 97.19 286 CYS A O 1
ATOM 2310 N N . LEU A 1 287 ? 10.598 -0.259 -12.308 1.00 97.06 287 LEU A N 1
ATOM 2311 C CA . LEU A 1 287 ? 10.630 1.181 -12.569 1.00 97.06 287 LEU A CA 1
ATOM 2312 C C . LEU A 1 287 ? 10.842 1.471 -14.055 1.00 97.06 287 LEU A C 1
ATOM 2314 O O . LEU A 1 287 ? 10.124 2.284 -14.627 1.00 97.06 287 LEU A O 1
ATOM 2318 N N . ASN A 1 288 ? 11.787 0.775 -14.690 1.00 97.56 288 ASN A N 1
ATOM 2319 C CA . ASN A 1 288 ? 12.068 0.968 -16.110 1.00 97.56 288 ASN A CA 1
ATOM 2320 C C . ASN A 1 288 ? 10.921 0.468 -16.995 1.00 97.56 288 ASN A C 1
ATOM 2322 O O . ASN A 1 288 ? 10.491 1.197 -17.882 1.00 97.56 288 ASN A O 1
ATOM 2326 N N . ARG A 1 289 ? 10.359 -0.719 -16.723 1.00 97.50 289 ARG A N 1
ATOM 2327 C CA . ARG A 1 289 ? 9.216 -1.231 -17.494 1.00 97.50 289 ARG A CA 1
ATOM 2328 C C . ARG A 1 289 ? 7.997 -0.319 -17.388 1.00 97.50 289 ARG A C 1
ATOM 2330 O O . ARG A 1 289 ? 7.363 -0.051 -18.404 1.00 97.50 289 ARG A O 1
ATOM 2337 N N . LEU A 1 290 ? 7.661 0.133 -16.182 1.00 97.62 290 LEU A N 1
ATOM 2338 C CA . LEU A 1 290 ? 6.530 1.031 -15.954 1.00 97.62 290 LEU A CA 1
ATOM 2339 C C . LEU A 1 290 ? 6.787 2.394 -16.596 1.00 97.62 290 LEU A C 1
ATOM 2341 O O . LEU A 1 290 ? 5.910 2.905 -17.277 1.00 97.62 290 LEU A O 1
ATOM 2345 N N . SER A 1 291 ? 8.002 2.935 -16.487 1.00 96.94 291 SER A N 1
ATOM 2346 C CA . SER A 1 291 ? 8.377 4.171 -17.181 1.00 96.94 291 SER A CA 1
ATOM 2347 C C . SER A 1 291 ? 8.173 4.059 -18.696 1.00 96.94 291 SER A C 1
ATOM 2349 O O . SER A 1 291 ? 7.563 4.933 -19.302 1.00 96.94 291 SER A O 1
ATOM 2351 N N . THR A 1 292 ? 8.565 2.943 -19.316 1.00 96.81 292 THR A N 1
ATOM 2352 C CA . THR A 1 292 ? 8.269 2.693 -20.734 1.00 96.81 292 THR A CA 1
ATOM 2353 C C . THR A 1 292 ? 6.766 2.566 -21.001 1.00 96.81 292 THR A C 1
ATOM 2355 O O . THR A 1 292 ? 6.265 3.182 -21.938 1.00 96.81 292 THR A O 1
ATOM 2358 N N . ALA A 1 293 ? 6.037 1.794 -20.189 1.00 96.75 293 ALA A N 1
ATOM 2359 C CA . ALA A 1 293 ? 4.610 1.532 -20.390 1.00 96.75 293 ALA A CA 1
ATOM 2360 C C . ALA A 1 293 ? 3.738 2.791 -20.250 1.00 96.75 293 ALA A C 1
ATOM 2362 O O . ALA A 1 293 ? 2.781 2.957 -21.000 1.00 96.75 293 ALA A O 1
ATOM 2363 N N . PHE A 1 294 ? 4.092 3.683 -19.324 1.00 94.44 294 PHE A N 1
ATOM 2364 C CA . PHE A 1 294 ? 3.385 4.935 -19.053 1.00 94.44 294 PHE A CA 1
ATOM 2365 C C . PHE A 1 294 ? 3.974 6.140 -19.813 1.00 94.44 294 PHE A C 1
ATOM 2367 O O . PHE A 1 294 ? 3.502 7.263 -19.666 1.00 94.44 294 PHE A O 1
ATOM 2374 N N . GLY A 1 295 ? 4.990 5.929 -20.659 1.00 95.38 295 GLY A N 1
ATOM 2375 C CA . GLY A 1 295 ? 5.587 6.978 -21.491 1.00 95.38 295 GLY A CA 1
ATOM 2376 C C . GLY A 1 295 ? 6.498 7.965 -20.750 1.00 95.38 295 GLY A C 1
ATOM 2377 O O . GLY A 1 295 ? 6.792 9.029 -21.291 1.00 95.38 295 GLY A O 1
ATOM 2378 N N . GLY A 1 296 ? 6.947 7.628 -19.542 1.00 95.31 296 GLY A N 1
ATOM 2379 C CA . GLY A 1 296 ? 7.896 8.398 -18.745 1.00 95.31 296 GLY A CA 1
ATOM 2380 C C . GLY A 1 296 ? 7.872 8.023 -17.260 1.00 95.31 296 GLY A C 1
ATOM 2381 O O . GLY A 1 296 ? 7.027 7.257 -16.796 1.00 95.31 296 GLY A O 1
ATOM 2382 N N . MET A 1 297 ? 8.802 8.592 -16.487 1.00 94.88 297 MET A N 1
ATOM 2383 C CA . MET A 1 297 ? 8.797 8.447 -15.031 1.00 94.88 297 MET A CA 1
ATOM 2384 C C . MET A 1 297 ? 7.727 9.342 -14.413 1.00 94.88 297 MET A C 1
ATOM 2386 O O . MET A 1 297 ? 7.831 10.568 -14.464 1.00 94.88 297 MET A O 1
ATOM 2390 N N . LEU A 1 298 ? 6.722 8.714 -13.804 1.00 94.69 298 LEU A N 1
ATOM 2391 C CA . LEU A 1 298 ? 5.616 9.420 -13.161 1.00 94.69 298 LEU A CA 1
ATOM 2392 C C . LEU A 1 298 ? 5.862 9.705 -11.676 1.00 94.69 298 LEU A C 1
ATOM 2394 O O . LEU A 1 298 ? 5.250 10.614 -11.121 1.00 94.69 298 LEU A O 1
ATOM 2398 N N . LEU A 1 299 ? 6.770 8.971 -11.025 1.00 93.44 299 LEU A N 1
ATOM 2399 C CA . LEU A 1 299 ? 7.061 9.170 -9.606 1.00 93.44 299 LEU A CA 1
ATOM 2400 C C . LEU A 1 299 ? 7.855 10.466 -9.405 1.00 93.44 299 LEU A C 1
ATOM 2402 O O . LEU A 1 299 ? 8.957 10.616 -9.934 1.00 93.44 299 LEU A O 1
ATOM 2406 N N . ARG A 1 300 ? 7.295 11.399 -8.631 1.00 89.69 300 ARG A N 1
ATOM 2407 C CA . ARG A 1 300 ? 7.880 12.723 -8.371 1.00 89.69 300 ARG A CA 1
ATOM 2408 C C . ARG A 1 300 ? 8.553 12.794 -7.003 1.00 89.69 300 ARG A C 1
ATOM 2410 O O . ARG A 1 300 ? 8.235 12.026 -6.092 1.00 89.69 300 ARG A O 1
ATOM 2417 N N . ASN A 1 301 ? 9.462 13.755 -6.862 1.00 90.62 301 ASN A N 1
ATOM 2418 C CA . ASN A 1 301 ? 10.077 14.087 -5.583 1.00 90.62 301 ASN A CA 1
ATOM 2419 C C . ASN A 1 301 ? 9.002 14.556 -4.601 1.00 90.62 301 ASN A C 1
ATOM 2421 O O . ASN A 1 301 ? 8.258 15.489 -4.886 1.00 90.62 301 ASN A O 1
ATOM 2425 N N . ASN A 1 302 ? 8.977 13.950 -3.421 1.00 90.06 302 ASN A N 1
ATOM 2426 C CA . ASN A 1 302 ? 8.171 14.384 -2.295 1.00 90.06 302 ASN A CA 1
ATOM 2427 C C . ASN A 1 302 ? 9.085 14.703 -1.112 1.00 90.06 302 ASN A C 1
ATOM 2429 O O . ASN A 1 302 ? 9.909 13.880 -0.707 1.00 90.06 302 ASN A O 1
ATOM 2433 N N . THR A 1 303 ? 8.926 15.899 -0.553 1.00 91.19 303 THR A N 1
ATOM 2434 C CA . THR A 1 303 ? 9.679 16.382 0.617 1.00 91.19 303 THR A CA 1
ATOM 2435 C C . THR A 1 303 ? 8.810 16.496 1.863 1.00 91.19 303 THR A C 1
ATOM 2437 O O . THR A 1 303 ? 9.334 16.465 2.974 1.00 91.19 303 THR A O 1
ATOM 2440 N N . LYS A 1 304 ? 7.481 16.578 1.703 1.00 91.62 304 LYS A N 1
ATOM 2441 C CA . LYS A 1 304 ? 6.534 16.699 2.814 1.00 91.62 304 LYS A CA 1
ATOM 2442 C C . LYS A 1 304 ? 6.384 15.366 3.544 1.00 91.62 304 LYS A C 1
ATOM 2444 O O . LYS A 1 304 ? 6.029 14.354 2.940 1.00 91.62 304 LYS A O 1
ATOM 2449 N N . LYS A 1 305 ? 6.658 15.369 4.847 1.00 91.38 305 LYS A N 1
ATOM 2450 C CA . LYS A 1 305 ? 6.609 14.187 5.717 1.00 91.38 305 LYS A CA 1
ATOM 2451 C C . LYS A 1 305 ? 5.775 14.519 6.931 1.00 91.38 305 LYS A C 1
ATOM 2453 O O . LYS A 1 305 ? 5.945 15.586 7.508 1.00 91.38 305 LYS A O 1
ATOM 2458 N N . TYR A 1 306 ? 4.913 13.594 7.310 1.00 94.50 306 TYR A N 1
ATOM 2459 C CA . TYR A 1 306 ? 4.086 13.726 8.495 1.00 94.50 306 TYR A CA 1
ATOM 2460 C C . TYR A 1 306 ? 4.554 12.725 9.538 1.00 94.50 306 TYR A C 1
ATOM 2462 O O . TYR A 1 306 ? 4.899 11.590 9.202 1.00 94.50 306 TYR A O 1
ATOM 2470 N N . PHE A 1 307 ? 4.579 13.131 10.799 1.00 94.44 307 PHE A N 1
ATOM 2471 C CA . PHE A 1 307 ? 5.075 12.309 11.891 1.00 94.44 307 PHE A CA 1
ATOM 2472 C C . PHE A 1 307 ? 3.932 12.069 12.865 1.00 94.44 307 PHE A C 1
ATOM 2474 O O . PHE A 1 307 ? 3.323 13.002 13.372 1.00 94.44 307 PHE A O 1
ATOM 2481 N N . CYS A 1 308 ? 3.641 10.798 13.135 1.00 92.94 308 CYS A N 1
ATOM 2482 C CA . CYS A 1 308 ? 2.612 10.437 14.105 1.00 92.94 308 CYS A CA 1
ATOM 2483 C C . CYS A 1 308 ? 2.934 10.980 15.512 1.00 92.94 308 CYS A C 1
ATOM 2485 O O . CYS A 1 308 ? 2.019 11.297 16.258 1.00 92.94 308 CYS A O 1
ATOM 2487 N N . ALA A 1 309 ? 4.217 11.136 15.861 1.00 90.50 309 ALA A N 1
ATOM 2488 C CA . ALA A 1 309 ? 4.641 11.710 17.139 1.00 90.50 309 ALA A CA 1
ATOM 2489 C C . ALA A 1 309 ? 4.156 13.160 17.328 1.00 90.50 309 ALA A C 1
ATOM 2491 O O . ALA A 1 309 ? 3.578 13.458 18.369 1.00 90.50 309 ALA A O 1
ATOM 2492 N N . ASP A 1 310 ? 4.294 14.008 16.304 1.00 87.44 310 ASP A N 1
ATOM 2493 C CA . ASP A 1 310 ? 3.856 15.411 16.339 1.00 87.44 310 ASP A CA 1
ATOM 2494 C C . ASP A 1 310 ? 2.350 15.515 16.639 1.00 87.44 310 ASP A C 1
ATOM 2496 O O . ASP A 1 310 ? 1.910 16.356 17.419 1.00 87.44 310 ASP A O 1
ATOM 2500 N N . TYR A 1 311 ? 1.560 14.596 16.075 1.00 83.44 311 TYR A N 1
ATOM 2501 C CA . TYR A 1 311 ? 0.127 14.498 16.350 1.00 83.44 311 TYR A CA 1
ATOM 2502 C C . TYR A 1 311 ? -0.182 14.138 17.811 1.00 83.44 311 TYR A C 1
ATOM 2504 O O . TYR A 1 311 ? -1.131 14.665 18.391 1.00 83.44 311 TYR A O 1
ATOM 2512 N N . LEU A 1 312 ? 0.614 13.259 18.428 1.00 83.38 312 LEU A N 1
ATOM 2513 C CA . LEU A 1 312 ? 0.428 12.915 19.840 1.00 83.38 312 LEU A CA 1
ATOM 2514 C C . LEU A 1 312 ? 0.742 14.096 20.748 1.00 83.38 312 LEU A C 1
ATOM 2516 O O . LEU A 1 312 ? 0.014 14.334 21.709 1.00 83.38 312 LEU A O 1
ATOM 2520 N N . GLU A 1 313 ? 1.806 14.834 20.445 1.00 84.06 313 GLU A N 1
ATOM 2521 C CA . GLU A 1 313 ? 2.172 16.030 21.201 1.00 84.06 313 GLU A CA 1
ATOM 2522 C C . GLU A 1 313 ? 1.070 17.089 21.141 1.00 84.06 313 GLU A C 1
ATOM 2524 O O . GLU A 1 313 ? 0.730 17.671 22.171 1.00 84.06 313 GLU A O 1
ATOM 2529 N N . GLU A 1 314 ? 0.471 17.296 19.966 1.00 81.12 314 GLU A N 1
ATOM 2530 C CA . GLU A 1 314 ? -0.670 18.194 19.788 1.00 81.12 314 GLU A CA 1
ATOM 2531 C C . GLU A 1 314 ? -1.876 17.747 20.628 1.00 81.12 314 GLU A C 1
ATOM 2533 O O . GLU A 1 314 ? -2.395 18.538 21.418 1.00 81.12 314 GLU A O 1
ATOM 2538 N N . GLU A 1 315 ? -2.276 16.470 20.551 1.00 79.38 315 GLU A N 1
ATOM 2539 C CA . GLU A 1 315 ? -3.384 15.948 21.363 1.00 79.38 315 GLU A CA 1
ATOM 2540 C C . GLU A 1 315 ? -3.136 16.090 22.869 1.00 79.38 315 GLU A C 1
ATOM 2542 O O . GLU A 1 315 ? -4.059 16.417 23.621 1.00 79.38 315 GLU A O 1
ATOM 2547 N N . HIS A 1 316 ? -1.909 15.827 23.324 1.00 79.00 316 HIS A N 1
ATOM 2548 C CA . HIS A 1 316 ? -1.536 15.990 24.726 1.00 79.00 316 HIS A CA 1
ATOM 2549 C C . HIS A 1 316 ? -1.670 17.449 25.168 1.00 79.00 316 HIS A C 1
ATOM 2551 O O . HIS A 1 316 ? -2.255 17.709 26.222 1.00 79.00 316 HIS A O 1
ATOM 2557 N N . ARG A 1 317 ? -1.203 18.394 24.344 1.00 80.31 317 ARG A N 1
ATOM 2558 C CA . ARG A 1 317 ? -1.282 19.834 24.625 1.00 80.31 317 ARG A CA 1
ATOM 2559 C C . ARG A 1 317 ? -2.735 20.318 24.673 1.00 80.31 317 ARG A C 1
ATOM 2561 O O . ARG A 1 317 ? -3.123 21.012 25.608 1.00 80.31 317 ARG A O 1
ATOM 2568 N N . THR A 1 318 ? -3.576 19.891 23.727 1.00 77.38 318 THR A N 1
ATOM 2569 C CA . THR A 1 318 ? -5.007 20.239 23.721 1.00 77.38 318 THR A CA 1
ATOM 2570 C C . THR A 1 318 ? -5.746 19.674 24.934 1.00 77.38 318 THR A C 1
ATOM 2572 O O . THR A 1 318 ? -6.587 20.361 25.512 1.00 77.38 318 THR A O 1
ATOM 2575 N N . LYS A 1 319 ? -5.442 18.435 25.347 1.00 76.19 319 LYS A N 1
ATOM 2576 C CA . LYS A 1 319 ? -6.045 17.828 26.545 1.00 76.19 319 LYS A CA 1
ATOM 2577 C C . LYS A 1 319 ? -5.637 18.570 27.816 1.00 76.19 319 LYS A C 1
ATOM 2579 O O . LYS A 1 319 ? -6.510 18.860 28.622 1.00 76.19 319 LYS A O 1
ATOM 2584 N N . GLN A 1 320 ? -4.359 18.925 27.967 1.00 74.00 320 GLN A N 1
ATOM 2585 C CA . GLN A 1 320 ? -3.885 19.716 29.111 1.00 74.00 320 GLN A CA 1
ATOM 2586 C C . GLN A 1 320 ? -4.590 21.073 29.208 1.00 74.00 320 GLN A C 1
ATOM 2588 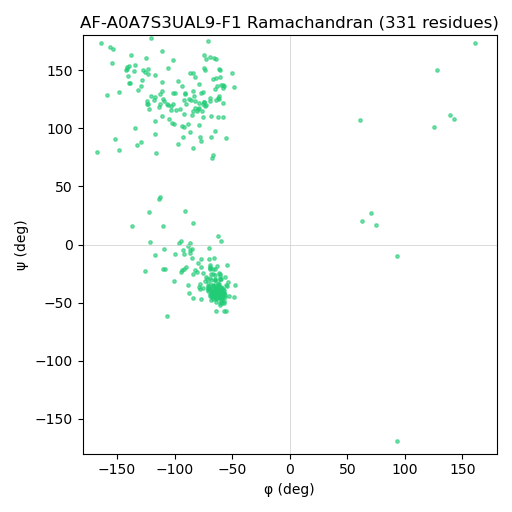O O . GLN A 1 320 ? -5.063 21.429 30.285 1.00 74.00 320 GLN A O 1
ATOM 2593 N N . ASN A 1 321 ? -4.737 21.787 28.089 1.00 72.75 321 ASN A N 1
ATOM 2594 C CA . ASN A 1 321 ? -5.420 23.082 28.076 1.00 72.75 321 ASN A CA 1
ATOM 2595 C C . ASN A 1 321 ? -6.909 22.960 28.449 1.00 72.75 321 ASN A C 1
ATOM 2597 O O . ASN A 1 321 ? -7.400 23.757 29.239 1.00 72.75 321 ASN A O 1
ATOM 2601 N N . ARG A 1 322 ? -7.615 21.916 27.983 1.00 72.00 322 ARG A N 1
ATOM 2602 C CA . ARG A 1 322 ? -9.016 21.661 28.382 1.00 72.00 322 ARG A CA 1
ATOM 2603 C C . ARG A 1 322 ? -9.173 21.330 29.869 1.00 72.00 322 ARG A C 1
ATOM 2605 O O . ARG A 1 322 ? -10.174 21.705 30.474 1.00 72.00 322 ARG A O 1
ATOM 2612 N N . THR A 1 323 ? -8.206 20.630 30.463 1.00 70.25 323 THR A N 1
ATOM 2613 C CA . THR A 1 323 ? -8.217 20.345 31.907 1.00 70.25 323 THR A CA 1
ATOM 2614 C C . THR A 1 323 ? -7.999 21.617 32.729 1.00 70.25 323 THR A C 1
ATOM 2616 O O . THR A 1 323 ? -8.606 21.760 33.784 1.00 70.25 323 THR A O 1
ATOM 2619 N N . LEU A 1 324 ? -7.177 22.553 32.242 1.00 67.25 324 LEU A N 1
ATOM 2620 C CA . LEU A 1 324 ? -6.938 23.848 32.892 1.00 67.25 324 LEU A CA 1
ATOM 2621 C C . LEU A 1 324 ? -8.130 24.815 32.767 1.00 67.25 324 LEU A C 1
ATOM 2623 O O . LEU A 1 324 ? -8.327 25.646 33.645 1.00 67.25 324 LEU A O 1
ATOM 2627 N N . GLU A 1 325 ? -8.934 24.694 31.710 1.00 62.25 325 GLU A N 1
ATOM 2628 C CA . GLU A 1 325 ? -10.134 25.516 31.471 1.00 62.25 325 GLU A CA 1
ATOM 2629 C C . GLU A 1 325 ? -11.418 24.950 32.112 1.00 62.25 325 GLU A C 1
ATOM 2631 O O . GLU A 1 325 ? -12.484 25.558 32.009 1.00 62.25 325 GLU A O 1
ATOM 2636 N N . SER A 1 326 ? -11.353 23.790 32.776 1.00 54.00 326 SER A N 1
ATOM 2637 C CA . SER A 1 326 ? -12.518 23.205 33.451 1.00 54.00 326 SER A CA 1
ATOM 2638 C C . SER A 1 326 ? -12.806 23.960 34.762 1.00 54.00 326 SER A C 1
ATOM 2640 O O . SER A 1 326 ? -11.930 24.001 35.627 1.00 54.00 326 SER A O 1
ATOM 2642 N N . PRO A 1 327 ? -14.002 24.556 34.953 1.00 56.31 327 PRO A N 1
ATOM 2643 C CA . PRO A 1 327 ? -14.299 25.325 36.155 1.00 56.31 327 PRO A CA 1
ATOM 2644 C C . PRO A 1 327 ? -14.281 24.411 37.383 1.00 56.31 327 PRO A C 1
ATOM 2646 O O . PRO A 1 327 ? -14.993 23.407 37.442 1.00 56.31 327 PRO A O 1
ATOM 2649 N N . VAL A 1 328 ? -13.466 24.774 38.374 1.00 57.56 328 VAL A N 1
ATOM 2650 C CA . VAL A 1 328 ? -13.521 24.186 39.713 1.00 57.56 328 VAL A CA 1
ATOM 2651 C C . VAL A 1 328 ? -14.900 24.517 40.277 1.00 57.56 328 VAL A C 1
ATOM 2653 O O . VAL A 1 328 ? -15.191 25.679 40.555 1.00 57.56 328 VAL A O 1
ATOM 2656 N N . LEU A 1 329 ? -15.769 23.512 40.402 1.00 56.59 329 LEU A N 1
ATOM 2657 C CA . LEU A 1 329 ? -17.018 23.648 41.148 1.00 56.59 329 LEU A CA 1
ATOM 2658 C C . LEU A 1 329 ? -16.648 24.064 42.574 1.00 56.59 329 LEU A C 1
ATOM 2660 O O . LEU A 1 329 ? -16.042 23.286 43.312 1.00 56.59 329 LEU A O 1
ATOM 2664 N N . ALA A 1 330 ? -16.955 25.312 42.930 1.00 51.19 330 ALA A N 1
ATOM 2665 C CA . ALA A 1 330 ? -16.794 25.796 44.291 1.00 51.19 330 ALA A CA 1
ATOM 2666 C C . ALA A 1 330 ? -17.625 24.900 45.231 1.00 51.19 330 ALA A C 1
ATOM 2668 O O . ALA A 1 330 ? -18.772 24.586 44.893 1.00 51.19 330 ALA A O 1
ATOM 2669 N N . PRO A 1 331 ? -17.076 24.457 46.376 1.00 54.03 331 PRO A N 1
ATOM 2670 C CA . PRO A 1 331 ? -17.853 23.696 47.342 1.00 54.03 331 PRO A CA 1
ATOM 2671 C C . PRO A 1 331 ? -19.014 24.570 47.834 1.00 54.03 331 PRO A C 1
ATOM 2673 O O . PRO A 1 331 ? -18.805 25.710 48.246 1.00 54.03 331 PRO A O 1
ATOM 2676 N N . GLY A 1 332 ? -20.237 24.051 47.705 1.00 59.22 332 GLY A N 1
ATOM 2677 C CA . GLY A 1 332 ? -21.459 24.737 48.117 1.00 59.22 332 GLY A CA 1
ATOM 2678 C C . GLY A 1 332 ? -21.482 24.988 49.625 1.00 59.22 332 GLY A C 1
ATOM 2679 O O . GLY A 1 332 ? -21.108 24.103 50.395 1.00 59.22 332 GLY A O 1
ATOM 2680 N N . ASN A 1 333 ? -21.897 26.206 49.987 1.00 47.59 333 ASN A N 1
ATOM 2681 C CA . ASN A 1 333 ? -22.166 26.664 51.354 1.00 47.59 333 ASN A CA 1
ATOM 2682 C C . ASN A 1 333 ? -23.340 25.935 52.005 1.00 47.59 333 ASN A C 1
ATOM 2684 O O . ASN A 1 333 ? -24.322 25.648 51.278 1.00 47.59 333 ASN A O 1
#

Mean predicted aligned error: 12.8 Å

Organism: NCBI:txid88271

Foldseek 3Di:
DDDDPPVVVVVVVVVVVVVVVVVVVVVVVVVVVVVVVVVVVVPPPDDDPDDDDDDDDDDDDDPDPPPDDQAAEEEQEEDQDAPLVLVQCQQQLPAPRYAEYEYEHQHPPDDHDDRDDDGPHYYHYDDDPHNAPLSSLVPLVVIPDQKYKYAYSFKDFHNLLSRVQRVLCVVPQLAKEAAAFWAWDQDPVGIFTRPPDDPLFWGQFHASRIIIHGSVLSVLLVVPDPVLRVLRRVLPDDQSRVVSQLSSLLVDVHRYAYEHTPDMGGRDPDDPVNVDPCNRVSNRVNQVVSCVVSVHRSGDIDGDYHYSVVVVVVVVVVVVVVVVPDDDPDPDD